Protein AF-A0A9D1NXI8-F1 (afdb_monomer)

Secondary structure (DSSP, 8-state):
--HHHHHHHTTS-HHHHHHHHTTSS---GGGHHHHHHHTTS-HHHHHHTSPPP-------HHHHHHHHHHHHHHHHHHHHHHHHHHHHHHHHHHHHHHHHHHTTSS-HHHHHHHHHHHHHHHHHHHHHHH-TT-HHHHHHHHHHHHHHHHHHHHHHHHTT--HHHHHHHHHHHHHHHHHHH--

Structure (mmCIF, N/CA/C/O backbone):
data_AF-A0A9D1NXI8-F1
#
_entry.id   AF-A0A9D1NXI8-F1
#
loop_
_atom_site.group_PDB
_atom_site.id
_atom_site.type_symbol
_atom_site.label_atom_id
_atom_site.label_alt_id
_atom_site.label_comp_id
_atom_site.label_asym_id
_atom_site.label_entity_id
_atom_site.label_seq_id
_atom_site.pdbx_PDB_ins_code
_atom_site.Cartn_x
_atom_site.Cartn_y
_atom_site.Cartn_z
_atom_site.occupancy
_atom_site.B_iso_or_equiv
_atom_site.auth_seq_id
_atom_site.auth_comp_id
_atom_site.auth_asym_id
_atom_site.auth_atom_id
_atom_site.pdbx_PDB_model_num
ATOM 1 N N . MET A 1 1 ? -40.259 -4.670 40.356 1.00 82.62 1 MET A N 1
ATOM 2 C CA . MET A 1 1 ? -41.052 -3.428 40.280 1.00 82.62 1 MET A CA 1
ATOM 3 C C . MET A 1 1 ? -42.431 -3.775 39.752 1.00 82.62 1 MET A C 1
ATOM 5 O O . MET A 1 1 ? -42.513 -4.560 38.813 1.00 82.62 1 MET A O 1
ATOM 9 N N . THR A 1 2 ? -43.490 -3.261 40.370 1.00 92.88 2 THR A N 1
ATOM 10 C CA . THR A 1 2 ? -44.877 -3.462 39.909 1.00 92.88 2 THR A CA 1
ATOM 11 C C . THR A 1 2 ? -45.297 -2.393 38.887 1.00 92.88 2 THR A C 1
ATOM 13 O O . THR A 1 2 ? -44.688 -1.326 38.816 1.00 92.88 2 THR A O 1
ATOM 16 N N . GLN A 1 3 ? -46.357 -2.644 38.102 1.00 89.88 3 GLN A N 1
ATOM 17 C CA . GLN A 1 3 ? -46.904 -1.650 37.156 1.00 89.88 3 GLN A CA 1
ATOM 18 C C . GLN A 1 3 ? -47.334 -0.353 37.861 1.00 89.88 3 GLN A C 1
ATOM 20 O O . GLN A 1 3 ? -47.148 0.734 37.317 1.00 89.88 3 GLN A O 1
ATOM 25 N N . LEU A 1 4 ? -47.879 -0.465 39.078 1.00 91.44 4 LEU A N 1
ATOM 26 C CA . LEU A 1 4 ? -48.293 0.675 39.896 1.00 91.44 4 LEU A CA 1
ATOM 27 C C . LEU A 1 4 ? -47.086 1.514 40.340 1.00 91.44 4 LEU A C 1
ATOM 29 O O . LEU A 1 4 ? -47.112 2.735 40.217 1.00 91.44 4 LEU A O 1
ATOM 33 N N . GLU A 1 5 ? -46.019 0.863 40.807 1.00 90.62 5 GLU A N 1
ATOM 34 C CA . GLU A 1 5 ? -44.773 1.533 41.208 1.00 90.62 5 GLU A CA 1
ATOM 35 C C . GLU A 1 5 ? -44.107 2.257 40.031 1.00 90.62 5 GLU A C 1
ATOM 37 O O . GLU A 1 5 ? -43.667 3.398 40.174 1.00 90.62 5 GLU A O 1
ATOM 42 N N . LEU A 1 6 ? -44.057 1.621 38.854 1.00 91.50 6 LEU A N 1
ATOM 43 C CA . LEU A 1 6 ? -43.491 2.230 37.649 1.00 91.50 6 LEU A CA 1
ATOM 44 C C . LEU A 1 6 ? -44.322 3.433 37.185 1.00 91.50 6 LEU A C 1
ATOM 46 O O . LEU A 1 6 ? -43.772 4.480 36.848 1.00 91.50 6 LEU A O 1
ATOM 50 N N . ALA A 1 7 ? -45.649 3.306 37.217 1.00 91.50 7 ALA A N 1
ATOM 51 C CA . ALA A 1 7 ? -46.566 4.382 36.871 1.00 91.50 7 ALA A CA 1
ATOM 52 C C . ALA A 1 7 ? -46.404 5.600 37.795 1.00 91.50 7 ALA A C 1
ATOM 54 O O . ALA A 1 7 ? -46.355 6.731 37.315 1.00 91.50 7 ALA A O 1
ATOM 55 N N . GLN A 1 8 ? -46.229 5.371 39.102 1.00 91.50 8 GLN A N 1
ATOM 56 C CA . GLN A 1 8 ? -45.952 6.431 40.075 1.00 91.50 8 GLN A CA 1
ATOM 57 C C . GLN A 1 8 ? -44.614 7.131 39.810 1.00 91.50 8 GLN A C 1
ATOM 59 O O . GLN A 1 8 ? -44.573 8.360 39.808 1.00 91.50 8 GLN A O 1
ATOM 64 N N . LYS A 1 9 ? -43.538 6.376 39.536 1.00 89.69 9 LYS A N 1
ATOM 65 C CA . LYS A 1 9 ? -42.217 6.949 39.210 1.00 89.69 9 LYS A CA 1
ATOM 66 C C . LYS A 1 9 ? -42.245 7.812 37.947 1.00 89.69 9 LYS A C 1
ATOM 68 O O . LYS A 1 9 ? -41.599 8.852 37.904 1.00 89.69 9 LYS A O 1
ATOM 73 N N . LEU A 1 10 ? -43.003 7.388 36.938 1.00 90.12 10 LEU A N 1
ATOM 74 C CA . LEU A 1 10 ? -43.104 8.061 35.641 1.00 90.12 10 LEU A CA 1
ATOM 75 C C . LEU A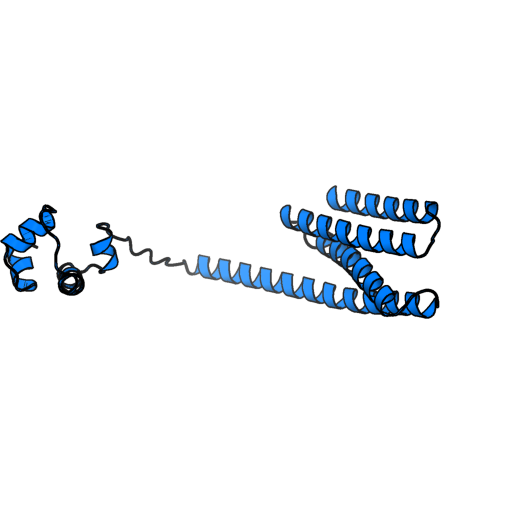 1 10 ? -44.230 9.106 35.572 1.00 90.12 10 LEU A C 1
ATOM 77 O O . LEU A 1 10 ? -44.418 9.713 34.523 1.00 90.12 10 LEU A O 1
ATOM 81 N N . GLN A 1 11 ? -44.989 9.302 36.658 1.00 91.12 11 GLN A N 1
ATOM 82 C CA . GLN A 1 11 ? -46.176 10.169 36.712 1.00 91.12 11 GLN A CA 1
ATOM 83 C C . GLN A 1 11 ? -47.209 9.869 35.607 1.00 91.12 11 GLN A C 1
ATOM 85 O O . GLN A 1 11 ? -47.849 10.766 35.058 1.00 91.12 11 GLN A O 1
ATOM 90 N N . VAL A 1 12 ? -47.399 8.587 35.291 1.00 90.94 12 VAL A N 1
ATOM 91 C CA . VAL A 1 12 ? -48.404 8.106 34.330 1.00 90.94 12 VAL A CA 1
ATOM 92 C C . VAL A 1 12 ? -49.420 7.195 35.011 1.00 90.94 12 VAL A C 1
ATOM 94 O O . VAL A 1 12 ? -49.297 6.856 36.183 1.00 90.94 12 VAL A O 1
ATOM 97 N N . THR A 1 13 ? -50.459 6.788 34.280 1.00 92.06 13 THR A N 1
ATOM 98 C CA . THR A 1 13 ? -51.425 5.808 34.797 1.00 92.06 13 THR A CA 1
ATOM 99 C C . THR A 1 13 ? -50.877 4.385 34.678 1.00 92.06 13 THR A C 1
ATOM 101 O O . THR A 1 13 ? -50.238 4.030 33.687 1.00 92.06 13 THR A O 1
ATOM 104 N N . ASP A 1 14 ? -51.194 3.535 35.650 1.00 92.12 14 ASP A N 1
ATOM 105 C CA . ASP A 1 14 ? -50.960 2.084 35.620 1.00 92.12 14 ASP A CA 1
ATOM 106 C C . ASP A 1 14 ? -51.535 1.435 34.344 1.00 92.12 14 ASP A C 1
ATOM 108 O O . ASP A 1 14 ? -50.911 0.575 33.719 1.00 92.12 14 ASP A O 1
ATOM 112 N N . LYS A 1 15 ? -52.689 1.931 33.877 1.00 90.88 15 LYS A N 1
ATOM 113 C CA . LYS A 1 15 ? -53.300 1.535 32.599 1.00 90.88 15 LYS A CA 1
ATOM 114 C C . LYS A 1 15 ? -52.426 1.861 31.385 1.00 90.88 15 LYS A C 1
ATOM 116 O O . LYS A 1 15 ? -52.455 1.095 30.421 1.00 90.88 15 LYS A O 1
ATOM 121 N N . ALA A 1 16 ? -51.679 2.969 31.396 1.00 91.06 16 ALA A N 1
ATOM 122 C CA . ALA A 1 16 ? -50.760 3.321 30.312 1.00 91.06 16 ALA A CA 1
ATOM 123 C C . ALA A 1 16 ? -49.586 2.335 30.254 1.00 91.06 16 ALA A C 1
ATOM 125 O O . ALA A 1 16 ? -49.348 1.746 29.199 1.00 91.06 16 ALA A O 1
ATOM 126 N N . VAL A 1 17 ? -48.959 2.052 31.401 1.00 90.81 17 VAL A N 1
ATOM 127 C CA . VAL A 1 17 ? -47.887 1.047 31.525 1.00 90.81 17 VAL A CA 1
ATOM 128 C C . VAL A 1 17 ? -48.375 -0.334 31.064 1.00 90.81 17 VAL A C 1
ATOM 130 O O . VAL A 1 17 ? -47.748 -0.964 30.215 1.00 90.81 17 VAL A O 1
ATOM 133 N N . SER A 1 18 ? -49.570 -0.756 31.496 1.00 93.19 18 SER A N 1
ATOM 134 C CA . SER A 1 18 ? -50.203 -2.014 31.062 1.00 93.19 18 SER A CA 1
ATOM 135 C C . SER A 1 18 ? -50.435 -2.102 29.545 1.00 93.19 18 SER A C 1
ATOM 137 O O . SER A 1 18 ? -50.479 -3.198 28.976 1.00 93.19 18 SER A O 1
ATOM 139 N N . ARG A 1 19 ? -50.649 -0.974 28.857 1.00 92.75 19 ARG A N 1
ATOM 140 C CA . ARG A 1 19 ? -50.785 -0.954 27.392 1.00 92.75 19 ARG A CA 1
ATOM 141 C C . ARG A 1 19 ? -49.436 -1.076 26.698 1.00 92.75 19 ARG A C 1
ATOM 143 O O . ARG A 1 19 ? -49.384 -1.783 25.694 1.00 92.75 19 ARG A O 1
ATOM 150 N N . TRP A 1 20 ? -48.395 -0.434 27.225 1.00 92.75 20 TRP A N 1
ATOM 151 C CA . TRP A 1 20 ? -47.034 -0.522 26.691 1.00 92.75 20 TRP A CA 1
ATOM 152 C C . TRP A 1 20 ? -46.493 -1.946 26.786 1.00 92.75 20 TRP A C 1
ATOM 154 O O . TRP A 1 20 ? -46.075 -2.505 25.779 1.00 92.75 20 TRP A O 1
ATOM 164 N N . GLU A 1 21 ? -46.624 -2.582 27.951 1.00 88.06 21 GLU A N 1
ATOM 165 C CA . GLU A 1 21 ? -46.150 -3.958 28.163 1.00 88.06 21 GLU A CA 1
ATOM 166 C C . GLU A 1 21 ? -46.856 -4.985 27.265 1.00 88.06 21 GLU A C 1
ATOM 168 O O . GLU A 1 21 ? -46.270 -5.990 26.877 1.00 88.06 21 GLU A O 1
ATOM 173 N N . ARG A 1 22 ? -48.119 -4.734 26.893 1.00 90.94 22 ARG A N 1
ATOM 174 C CA . ARG A 1 22 ? -48.892 -5.605 25.988 1.00 90.94 22 ARG A CA 1
ATOM 175 C C . ARG A 1 22 ? -48.774 -5.220 24.511 1.00 90.94 22 ARG A C 1
ATOM 177 O O . ARG A 1 22 ? -49.515 -5.769 23.698 1.00 90.94 22 ARG A O 1
ATOM 184 N N . GLY A 1 23 ? -47.942 -4.233 24.169 1.00 87.44 23 GLY A N 1
ATOM 185 C CA . GLY A 1 23 ? -47.792 -3.732 22.799 1.00 87.44 23 GLY A CA 1
ATOM 186 C C . GLY A 1 23 ? -49.056 -3.080 22.218 1.00 87.44 23 GLY A C 1
ATOM 187 O O . GLY A 1 23 ? -49.194 -2.960 21.006 1.00 87.44 23 GLY A O 1
ATOM 188 N N . LYS A 1 24 ? -50.011 -2.655 23.060 1.00 88.12 24 LYS A N 1
ATOM 189 C CA . LYS A 1 24 ? -51.285 -2.018 22.649 1.0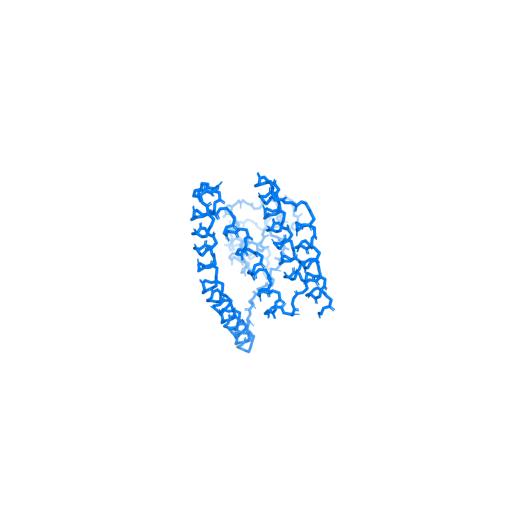0 88.12 24 LYS A CA 1
ATOM 190 C C . LYS A 1 24 ? -51.197 -0.486 22.582 1.00 88.12 24 LYS A C 1
ATOM 192 O O . LYS A 1 24 ? -52.213 0.217 22.682 1.00 88.12 24 LYS A O 1
ATOM 197 N N . GLY A 1 25 ? -49.980 0.031 22.489 1.00 86.50 25 GLY A N 1
ATOM 198 C CA . GLY A 1 25 ? -49.627 1.444 22.462 1.00 86.50 25 GLY A CA 1
ATOM 199 C C . GLY A 1 25 ? -48.145 1.613 22.776 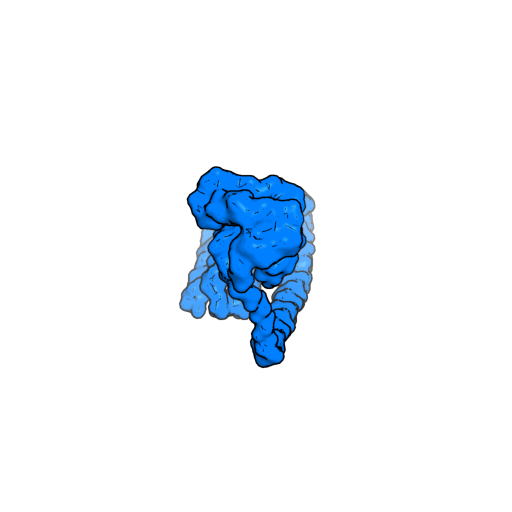1.00 86.50 25 GLY A C 1
ATOM 200 O O . GLY A 1 25 ? -47.535 0.712 23.346 1.00 86.50 25 GLY A O 1
ATOM 201 N N . PHE A 1 26 ? -47.592 2.770 22.433 1.00 86.69 26 PHE A N 1
ATOM 202 C CA . PHE A 1 26 ? -46.192 3.098 22.684 1.00 86.69 26 PHE A CA 1
ATOM 203 C C . PHE A 1 26 ? -46.093 4.282 23.652 1.00 86.69 26 PHE A C 1
ATOM 205 O O . PHE A 1 26 ? -47.006 5.117 23.678 1.00 86.69 26 PHE A O 1
ATOM 212 N N . PRO A 1 27 ? -45.044 4.340 24.485 1.00 88.94 27 PRO A N 1
ATOM 213 C CA . PRO A 1 27 ? -44.717 5.553 25.218 1.00 88.94 27 PRO A CA 1
ATOM 214 C C . PRO A 1 27 ? -44.346 6.667 24.230 1.00 88.94 27 PRO A C 1
ATOM 216 O O . PRO A 1 27 ? -43.854 6.396 23.135 1.00 88.94 27 PRO A O 1
ATOM 219 N N . ASP A 1 28 ? -44.600 7.919 24.609 1.00 89.88 28 ASP A N 1
ATOM 220 C CA . ASP A 1 28 ? -44.129 9.070 23.835 1.00 89.88 28 ASP A CA 1
ATOM 221 C C . ASP A 1 28 ? -42.587 9.102 23.810 1.00 89.88 28 ASP A C 1
ATOM 223 O O . ASP A 1 28 ? -41.932 8.583 24.716 1.00 89.88 28 ASP A O 1
ATOM 227 N N . ILE A 1 29 ? -41.988 9.727 22.794 1.00 87.12 29 ILE A N 1
ATOM 228 C CA . ILE A 1 29 ? -40.528 9.826 22.646 1.00 87.12 29 ILE A CA 1
ATOM 229 C C . ILE A 1 29 ? -39.879 10.515 23.853 1.00 87.12 29 ILE A C 1
ATOM 231 O O . ILE A 1 29 ? -38.790 10.135 24.281 1.00 87.12 29 ILE A O 1
ATOM 235 N N . SER A 1 30 ? -40.595 11.470 24.452 1.00 88.56 30 SER A N 1
ATOM 236 C CA . SER A 1 30 ? -40.212 12.163 25.684 1.00 88.56 30 SER A CA 1
ATOM 237 C C . SER A 1 30 ? -40.102 11.227 26.896 1.00 88.56 30 SER A C 1
ATOM 239 O O . SER A 1 30 ? -39.347 11.509 27.823 1.00 88.56 30 SER A O 1
ATOM 241 N N . MET A 1 31 ? -40.802 10.088 26.874 1.00 90.25 31 MET A N 1
ATOM 242 C CA . MET A 1 31 ? -40.855 9.119 27.969 1.00 90.25 31 MET A CA 1
ATOM 243 C C . MET A 1 31 ? -39.763 8.052 27.885 1.00 90.25 31 MET A C 1
ATOM 245 O O . MET A 1 31 ? -39.564 7.339 28.864 1.00 90.25 31 MET A O 1
ATOM 249 N N . LEU A 1 32 ? -39.034 7.940 26.767 1.00 89.88 32 LEU A N 1
ATOM 250 C CA . LEU A 1 32 ? -37.984 6.926 26.597 1.00 89.88 32 LEU A CA 1
ATOM 251 C C . LEU A 1 32 ? -36.828 7.104 27.588 1.00 89.88 32 LEU A C 1
ATOM 253 O O . LEU A 1 32 ? -36.352 6.117 28.146 1.00 89.88 32 LEU A O 1
ATOM 257 N N . ILE A 1 33 ? -36.406 8.350 27.834 1.00 88.56 33 ILE A N 1
ATOM 258 C CA . ILE A 1 33 ? -35.336 8.654 28.796 1.00 88.56 33 ILE A CA 1
ATOM 259 C C . ILE A 1 33 ? -35.809 8.342 30.231 1.00 88.56 33 ILE A C 1
ATOM 261 O O . ILE A 1 33 ? -35.198 7.470 30.853 1.00 88.56 33 ILE A O 1
ATOM 265 N N . PRO A 1 34 ? -36.937 8.901 30.728 1.00 89.94 34 PRO A N 1
ATOM 266 C CA . PRO A 1 34 ? -37.475 8.554 32.046 1.00 89.94 34 PRO A CA 1
ATOM 267 C C . PRO A 1 34 ? -37.722 7.053 32.257 1.00 89.94 34 PRO A C 1
ATOM 269 O O . PRO A 1 34 ? -37.462 6.532 33.339 1.00 89.94 34 PRO A O 1
ATOM 272 N N . LEU A 1 35 ? -38.213 6.335 31.237 1.00 91.31 35 LEU A N 1
ATOM 273 C CA . LEU A 1 35 ? -38.410 4.881 31.300 1.00 91.31 35 LEU A CA 1
ATOM 274 C C . LEU A 1 35 ? -37.091 4.136 31.487 1.00 91.31 35 LEU A C 1
ATOM 276 O O . LEU A 1 35 ? -37.028 3.226 32.310 1.00 91.31 35 LEU A O 1
ATOM 280 N N . SER A 1 36 ? -36.058 4.516 30.732 1.00 89.56 36 SER A N 1
ATOM 281 C CA . SER A 1 36 ? -34.741 3.885 30.825 1.00 89.56 36 SER A CA 1
ATOM 282 C C . SER A 1 36 ? -34.109 4.093 32.206 1.00 89.56 36 SER A C 1
ATOM 284 O O . SER A 1 36 ? -33.637 3.135 32.814 1.00 89.56 36 SER A O 1
ATOM 286 N N . GLU A 1 37 ? -34.230 5.300 32.768 1.00 88.50 37 GLU A N 1
ATOM 287 C CA . GLU A 1 37 ? -33.761 5.628 34.117 1.00 88.50 37 GLU A CA 1
ATOM 288 C C . GLU A 1 37 ? -34.540 4.870 35.200 1.00 88.50 37 GLU A C 1
ATOM 290 O O . GLU A 1 37 ? -33.942 4.300 36.111 1.00 88.50 37 GLU A O 1
ATOM 295 N N . ALA A 1 38 ? -35.872 4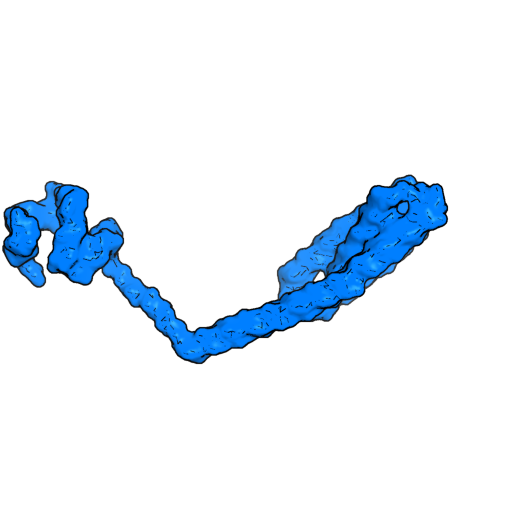.804 35.095 1.00 89.56 38 ALA A N 1
ATOM 296 C CA . ALA A 1 38 ? -36.712 4.108 36.072 1.00 89.56 38 ALA A CA 1
ATOM 297 C C . ALA A 1 38 ? -36.484 2.585 36.100 1.00 89.56 38 ALA A C 1
ATOM 299 O O . ALA A 1 38 ? -36.743 1.951 37.128 1.00 89.56 38 ALA A O 1
ATOM 300 N N . LEU A 1 39 ? -36.037 2.016 34.976 1.00 87.88 39 LEU A N 1
ATOM 301 C CA . LEU A 1 39 ? -35.738 0.595 34.785 1.00 87.88 39 LEU A CA 1
ATOM 302 C C . LEU A 1 39 ? -34.245 0.258 34.943 1.00 87.88 39 LEU A C 1
ATOM 304 O O . LEU A 1 39 ? -33.902 -0.919 34.850 1.00 87.88 39 LEU A O 1
ATOM 308 N N . GLU A 1 40 ? -33.388 1.255 35.191 1.00 87.31 40 GLU A N 1
ATOM 309 C CA . GLU A 1 40 ? -31.927 1.114 35.316 1.00 87.31 40 GLU A CA 1
ATOM 310 C C . GLU A 1 40 ? -31.266 0.445 34.093 1.00 87.31 40 GLU A C 1
ATOM 312 O O . GLU A 1 40 ? -30.327 -0.342 34.216 1.00 87.31 40 GLU A O 1
ATOM 317 N N . ILE A 1 41 ? -31.756 0.766 32.894 1.00 87.31 41 ILE A N 1
ATOM 318 C CA . ILE A 1 41 ? -31.212 0.295 31.613 1.00 87.31 41 ILE A CA 1
ATOM 319 C C . ILE A 1 41 ? -30.876 1.478 30.709 1.00 87.31 41 ILE A C 1
ATOM 321 O O . ILE A 1 41 ? -31.321 2.604 30.920 1.00 87.31 41 ILE A O 1
ATOM 325 N N . THR A 1 42 ? -30.113 1.234 29.653 1.00 86.62 42 THR A N 1
ATOM 326 C CA . THR A 1 42 ? -29.862 2.244 28.622 1.00 86.62 42 THR A CA 1
ATOM 327 C C . THR A 1 42 ? -31.071 2.404 27.694 1.00 86.62 42 THR A C 1
ATOM 329 O O . THR A 1 42 ? -31.804 1.452 27.416 1.00 86.62 42 THR A O 1
ATOM 332 N N . VAL A 1 43 ? -31.263 3.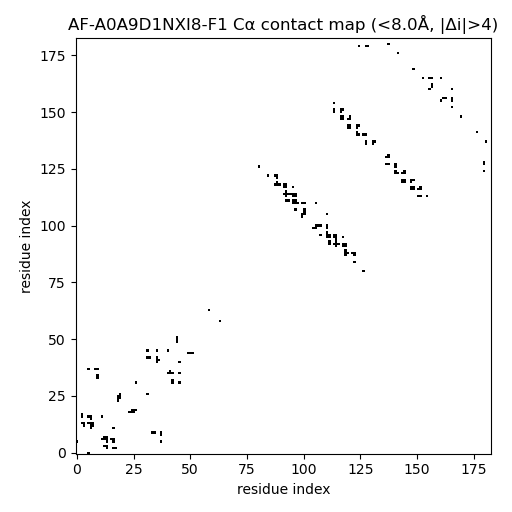603 27.130 1.00 86.44 43 VAL A N 1
ATOM 333 C CA . VAL A 1 43 ? -32.293 3.848 26.094 1.00 86.44 43 VAL A CA 1
ATOM 334 C C . VAL A 1 43 ? -32.128 2.881 24.911 1.00 86.44 43 VAL A C 1
ATOM 336 O O . VAL A 1 43 ? -33.109 2.425 24.328 1.00 86.44 43 VAL A O 1
ATOM 339 N N . THR A 1 44 ? -30.887 2.519 24.577 1.00 85.25 44 THR A N 1
ATOM 340 C CA . THR A 1 44 ? -30.569 1.544 23.528 1.00 85.25 44 THR A CA 1
ATOM 341 C C . THR A 1 44 ? -31.061 0.132 23.838 1.00 85.25 44 THR A C 1
ATOM 343 O O . THR A 1 44 ? -31.581 -0.525 22.937 1.00 85.25 44 THR A O 1
ATOM 346 N N . GLU A 1 45 ? -30.951 -0.325 25.087 1.00 86.31 45 GLU A N 1
ATOM 347 C CA . GLU A 1 45 ? -31.514 -1.610 25.532 1.00 86.31 45 GLU A CA 1
ATOM 348 C C . GLU A 1 45 ? -33.042 -1.583 25.510 1.00 86.31 45 GLU A C 1
ATOM 350 O O . GLU A 1 45 ? -33.670 -2.517 25.011 1.00 86.31 45 GLU A O 1
ATOM 355 N N . LEU A 1 46 ? -33.642 -0.475 25.963 1.00 88.25 46 LEU A N 1
ATOM 356 C CA . LEU A 1 46 ? -35.091 -0.279 25.927 1.00 88.25 46 LEU A CA 1
ATOM 357 C C . LEU A 1 46 ? -35.641 -0.366 24.493 1.00 88.25 46 LEU A C 1
ATOM 359 O O . LEU A 1 46 ? -36.641 -1.042 24.263 1.00 88.25 46 LEU A O 1
ATOM 363 N N . MET A 1 47 ? -34.982 0.273 23.518 1.00 84.75 47 MET A N 1
ATOM 364 C CA . MET A 1 47 ? -35.418 0.240 22.114 1.00 84.75 47 MET A CA 1
ATOM 365 C C . MET A 1 47 ? -35.211 -1.116 21.434 1.00 84.75 47 MET A C 1
ATOM 367 O O . MET A 1 47 ? -35.983 -1.475 20.547 1.00 84.75 47 MET A O 1
ATOM 371 N N . ARG A 1 48 ? -34.161 -1.858 21.808 1.00 82.75 48 ARG A N 1
ATOM 372 C CA . ARG A 1 48 ? -33.876 -3.188 21.246 1.00 82.75 48 ARG A CA 1
ATOM 373 C C . ARG A 1 48 ? -34.682 -4.301 21.908 1.00 82.75 48 ARG A C 1
ATOM 375 O O . ARG A 1 48 ? -34.746 -5.390 21.355 1.00 82.75 48 ARG A O 1
ATOM 382 N N . SER A 1 49 ? -35.314 -4.026 23.052 1.00 80.50 49 SER A N 1
ATOM 383 C CA . SER A 1 49 ? -36.030 -5.021 23.862 1.00 80.50 49 SER A CA 1
ATOM 384 C C . SER A 1 49 ? -35.146 -6.198 24.305 1.00 80.50 49 SER A C 1
ATOM 386 O O . SER A 1 49 ? -35.633 -7.270 24.652 1.00 80.50 49 SER A O 1
ATOM 388 N N . GLU A 1 50 ? -33.831 -5.989 24.332 1.00 79.88 50 GLU A N 1
ATOM 389 C CA . GLU A 1 50 ? -32.833 -6.987 24.700 1.00 79.88 50 GLU A CA 1
ATOM 390 C C . GLU A 1 50 ? -31.876 -6.370 25.715 1.00 79.88 50 GLU A C 1
ATOM 392 O O . GLU A 1 50 ? -31.430 -5.230 25.550 1.00 79.88 50 GLU A O 1
ATOM 397 N N . LYS A 1 51 ? -31.545 -7.134 26.762 1.00 74.69 51 LYS A N 1
ATOM 398 C CA . LYS A 1 51 ? -30.431 -6.778 27.641 1.00 74.69 51 LYS A CA 1
ATOM 399 C C . LYS A 1 51 ? -29.163 -6.863 26.810 1.00 74.69 51 LYS A C 1
ATOM 401 O O . LYS A 1 51 ? -28.829 -7.935 26.307 1.00 74.69 51 LYS A O 1
ATOM 406 N N . MET A 1 52 ? -28.470 -5.745 26.664 1.00 67.62 52 MET A N 1
ATOM 407 C CA . MET A 1 52 ? -27.134 -5.781 26.109 1.00 67.62 52 MET A CA 1
ATOM 408 C C . MET A 1 52 ? -26.264 -6.294 27.249 1.00 67.62 52 MET A C 1
ATOM 410 O O . MET A 1 52 ? -26.172 -5.665 28.302 1.00 67.62 52 MET A O 1
ATOM 414 N N . GLU A 1 53 ? -25.631 -7.455 27.083 1.00 64.75 53 GLU A N 1
ATOM 415 C CA . GLU A 1 53 ? -24.481 -7.738 27.931 1.00 64.75 53 GLU A CA 1
ATOM 416 C C . GLU A 1 53 ? -23.533 -6.559 27.748 1.00 64.75 53 GLU A C 1
ATOM 418 O O . GLU A 1 53 ? -23.115 -6.255 26.625 1.00 64.75 53 GLU A O 1
ATOM 423 N N . LYS A 1 54 ? -23.238 -5.856 28.846 1.00 56.84 54 LYS A N 1
ATOM 424 C CA . LYS A 1 54 ? -22.074 -4.987 28.921 1.00 56.84 54 LYS A CA 1
ATOM 425 C C . LYS A 1 54 ? -20.889 -5.875 28.575 1.00 56.84 54 LYS A C 1
ATOM 427 O O . LYS A 1 54 ? -20.312 -6.535 29.433 1.00 56.84 54 LYS A O 1
ATOM 432 N N . ARG A 1 55 ? -20.544 -5.922 27.295 1.00 53.75 55 ARG A N 1
ATOM 433 C CA . ARG A 1 55 ? -19.268 -6.425 26.838 1.00 53.75 55 ARG A CA 1
ATOM 434 C C . ARG A 1 55 ? -18.266 -5.344 27.212 1.00 53.75 55 ARG A C 1
ATOM 436 O O . ARG A 1 55 ? -17.828 -4.553 26.387 1.00 53.75 55 ARG A O 1
ATOM 443 N N . GLU A 1 56 ? -17.984 -5.255 28.506 1.00 52.84 56 GLU A N 1
ATOM 444 C CA . GLU A 1 56 ? -16.706 -4.747 28.955 1.00 52.84 56 GLU A CA 1
ATOM 445 C C . GLU A 1 56 ? -15.715 -5.774 28.409 1.00 52.84 56 GLU A C 1
ATOM 447 O O . GLU A 1 56 ? -15.543 -6.851 28.975 1.00 52.84 56 GLU A O 1
ATOM 452 N N . GLU A 1 57 ? -15.158 -5.504 27.223 1.00 52.47 57 GLU A N 1
ATOM 453 C CA . GLU A 1 57 ? -13.954 -6.185 26.754 1.00 52.47 57 GLU A CA 1
ATOM 454 C C . GLU A 1 57 ? -12.848 -5.796 27.734 1.00 52.47 57 GLU A C 1
ATOM 456 O O . GLU A 1 57 ? -12.065 -4.872 27.522 1.00 52.47 57 GLU A O 1
ATOM 461 N N . HIS A 1 58 ? -12.860 -6.444 28.894 1.00 51.75 58 HIS A N 1
ATOM 462 C CA . HIS A 1 58 ? -11.797 -6.375 29.864 1.00 51.75 58 HIS A CA 1
ATOM 463 C C . HIS A 1 58 ? -10.682 -7.239 29.292 1.00 51.75 58 HIS A C 1
ATOM 465 O O . HIS A 1 58 ? -10.548 -8.412 29.632 1.00 51.75 58 HIS A O 1
ATOM 471 N N . PHE A 1 59 ? -9.918 -6.661 28.365 1.00 58.00 59 PHE A N 1
ATOM 472 C CA . PHE A 1 59 ? -8.669 -7.259 27.925 1.00 58.00 59 PHE A CA 1
ATOM 473 C C . PHE A 1 59 ? -7.853 -7.577 29.181 1.00 58.00 59 PHE A C 1
ATOM 475 O O . PHE A 1 59 ? -7.609 -6.691 30.014 1.00 58.00 59 PHE A O 1
ATOM 482 N N . SER A 1 60 ? -7.478 -8.847 29.356 1.00 78.06 60 SER A N 1
ATOM 483 C CA . SER A 1 60 ? -6.544 -9.223 30.422 1.00 78.06 60 SER A CA 1
ATOM 484 C C . SER A 1 60 ? -5.267 -8.397 30.252 1.00 78.06 60 SER A C 1
ATOM 486 O O . SER A 1 60 ? -4.891 -8.074 29.124 1.00 78.06 60 SER A O 1
ATOM 488 N N . ARG A 1 61 ? -4.557 -8.074 31.342 1.00 76.69 61 ARG A N 1
ATOM 489 C CA . ARG A 1 61 ? -3.226 -7.445 31.232 1.00 76.69 61 ARG A CA 1
ATOM 490 C C . ARG A 1 61 ? -2.318 -8.224 30.280 1.00 76.69 61 ARG A C 1
ATOM 492 O O . ARG A 1 61 ? -1.627 -7.609 29.484 1.00 76.69 61 ARG A O 1
ATOM 499 N N . GLU A 1 62 ? -2.396 -9.550 30.316 1.00 82.12 62 GLU A N 1
ATOM 500 C CA . GLU A 1 62 ? -1.639 -10.448 29.438 1.00 82.12 62 GLU A CA 1
ATOM 501 C C . GLU A 1 62 ? -2.061 -10.308 27.966 1.00 82.12 62 GLU A C 1
ATOM 503 O O . GLU A 1 62 ? -1.222 -10.351 27.070 1.00 82.12 62 GLU A O 1
ATOM 508 N N . GLU A 1 63 ? -3.350 -10.081 27.704 1.00 81.62 63 GLU A N 1
ATOM 509 C CA . GLU A 1 63 ? -3.888 -9.883 26.356 1.00 81.62 63 GLU A CA 1
ATOM 510 C C . GLU A 1 63 ? -3.467 -8.517 25.799 1.00 81.62 63 GLU A C 1
ATOM 512 O O . GLU A 1 63 ? -2.955 -8.446 24.684 1.00 81.62 63 GLU A O 1
ATOM 517 N N . VAL A 1 64 ? -3.545 -7.456 26.613 1.00 83.31 64 VAL A N 1
ATOM 518 C CA . VAL A 1 64 ? -3.019 -6.123 26.270 1.00 83.31 64 VAL A CA 1
ATOM 519 C C . VAL A 1 64 ? -1.509 -6.169 26.020 1.00 83.31 64 VAL A C 1
ATOM 521 O O . VAL A 1 64 ? -1.038 -5.595 25.041 1.00 83.31 64 VAL A O 1
ATOM 524 N N . GLU A 1 65 ? -0.744 -6.863 26.867 1.00 86.50 65 GLU A N 1
ATOM 525 C CA . GLU A 1 65 ? 0.707 -7.020 26.714 1.00 86.50 65 GLU A CA 1
ATOM 526 C C . GLU A 1 65 ? 1.064 -7.785 25.434 1.00 86.50 65 GLU A C 1
ATOM 528 O O . GLU A 1 65 ? 1.951 -7.353 24.698 1.00 86.50 65 GLU A O 1
ATOM 533 N N . SER A 1 66 ? 0.342 -8.867 25.122 1.00 85.25 66 SER A N 1
ATOM 534 C CA . SER A 1 66 ? 0.532 -9.625 23.877 1.00 85.25 66 SER A CA 1
ATOM 535 C C . SER A 1 66 ? 0.202 -8.791 22.638 1.00 85.25 66 SER A C 1
ATOM 537 O O . SER A 1 66 ? 0.967 -8.776 21.678 1.00 85.25 66 SER A O 1
ATOM 539 N N . MET A 1 67 ? -0.871 -7.999 22.693 1.00 81.38 67 MET A N 1
ATOM 540 C CA . MET A 1 67 ? -1.296 -7.139 21.594 1.00 81.38 67 MET A CA 1
ATOM 541 C C . MET A 1 67 ? -0.318 -5.976 21.384 1.00 81.38 67 MET A C 1
ATOM 543 O O . MET A 1 67 ? -0.010 -5.619 20.249 1.00 81.38 67 MET A O 1
ATOM 547 N N . MET A 1 68 ? 0.226 -5.411 22.467 1.00 87.06 68 MET A N 1
ATOM 548 C CA . MET A 1 68 ? 1.296 -4.411 22.407 1.00 87.06 68 MET A CA 1
ATOM 549 C C . MET A 1 68 ? 2.604 -4.998 21.869 1.00 87.06 68 MET A C 1
ATOM 551 O O . MET A 1 68 ? 3.286 -4.329 21.093 1.00 87.06 68 MET A O 1
ATOM 555 N N . ALA A 1 69 ? 2.955 -6.230 22.247 1.00 85.88 69 ALA A N 1
ATOM 556 C CA . ALA A 1 69 ? 4.130 -6.922 21.724 1.00 85.88 69 ALA A CA 1
ATOM 557 C C . ALA A 1 69 ? 3.995 -7.199 20.217 1.00 85.88 69 ALA A C 1
ATOM 559 O O . ALA A 1 69 ? 4.914 -6.875 19.464 1.00 85.88 69 ALA A O 1
ATOM 560 N N . ASP A 1 70 ? 2.835 -7.686 19.769 1.00 85.19 70 ASP A N 1
ATOM 561 C CA . ASP A 1 70 ? 2.531 -7.902 18.351 1.00 85.19 70 ASP A CA 1
ATOM 562 C C . ASP A 1 70 ? 2.549 -6.584 17.561 1.00 85.19 70 ASP A C 1
ATOM 564 O O . ASP A 1 70 ? 3.128 -6.515 16.473 1.00 85.19 70 ASP A O 1
ATOM 568 N N . MET A 1 71 ? 1.975 -5.506 18.113 1.00 82.19 71 MET A N 1
ATOM 569 C CA . MET A 1 71 ? 2.041 -4.173 17.501 1.00 82.19 71 MET A CA 1
ATOM 570 C C . MET A 1 71 ? 3.483 -3.665 17.391 1.00 82.19 71 MET A C 1
ATOM 572 O O . MET A 1 71 ? 3.873 -3.169 16.333 1.00 82.19 71 MET A O 1
ATOM 576 N N . ALA A 1 72 ? 4.294 -3.813 18.443 1.00 84.56 72 ALA A N 1
ATOM 577 C CA . ALA A 1 72 ? 5.693 -3.392 18.442 1.00 84.56 72 ALA A CA 1
ATOM 578 C C . ALA A 1 72 ? 6.552 -4.223 17.470 1.00 84.56 72 ALA A C 1
ATOM 580 O O . ALA A 1 72 ? 7.414 -3.670 16.778 1.00 84.56 72 ALA A O 1
ATOM 581 N N . GLU A 1 73 ? 6.310 -5.534 17.368 1.00 83.38 73 GLU A N 1
ATOM 582 C CA . GLU A 1 73 ? 6.969 -6.407 16.391 1.00 83.38 73 GLU A CA 1
ATOM 583 C C . GLU A 1 73 ? 6.576 -6.021 14.957 1.00 83.38 73 GLU A C 1
ATOM 585 O O . GLU A 1 73 ? 7.444 -5.887 14.087 1.00 83.38 73 GLU A O 1
ATOM 590 N N . MET A 1 74 ? 5.286 -5.765 14.715 1.00 75.00 74 MET A N 1
ATOM 591 C CA . MET A 1 74 ? 4.777 -5.337 13.412 1.00 75.00 74 MET A CA 1
ATOM 592 C C . MET A 1 74 ? 5.347 -3.974 13.000 1.00 75.00 74 MET A C 1
ATOM 594 O O . MET A 1 74 ? 5.775 -3.804 11.854 1.00 75.00 74 MET A O 1
ATOM 598 N N . GLU A 1 75 ? 5.423 -3.016 13.925 1.00 77.06 75 GLU A N 1
ATOM 599 C CA . GLU A 1 75 ? 6.017 -1.701 13.681 1.00 77.06 75 GLU A CA 1
ATOM 600 C C . GLU A 1 75 ? 7.526 -1.813 13.409 1.00 77.06 75 GLU A C 1
ATOM 602 O O . GLU A 1 75 ? 8.041 -1.208 12.463 1.00 77.06 75 GLU A O 1
ATOM 607 N N . GLY A 1 76 ? 8.239 -2.650 14.170 1.00 79.38 76 GLY A N 1
ATOM 608 C CA . GLY A 1 76 ? 9.658 -2.937 13.961 1.00 79.38 76 GLY A CA 1
ATOM 609 C C . GLY A 1 76 ? 9.944 -3.568 12.594 1.00 79.38 76 GLY A C 1
ATOM 610 O O . GLY A 1 76 ? 10.860 -3.128 11.885 1.00 79.38 76 GLY A O 1
ATOM 611 N N . LYS A 1 77 ? 9.132 -4.552 12.189 1.00 77.75 77 LYS A N 1
ATOM 612 C CA . LYS A 1 77 ? 9.200 -5.194 10.868 1.00 77.75 77 LYS A CA 1
ATOM 613 C C . LYS A 1 77 ? 8.961 -4.178 9.749 1.00 77.75 77 LYS A C 1
ATOM 615 O O . LYS A 1 77 ? 9.813 -4.043 8.869 1.00 77.75 77 LYS A O 1
ATOM 620 N N . ASN A 1 78 ? 7.883 -3.398 9.831 1.00 76.62 78 ASN A N 1
ATOM 621 C CA . ASN A 1 78 ? 7.532 -2.404 8.815 1.00 76.62 78 ASN A CA 1
ATOM 622 C C . ASN A 1 78 ? 8.610 -1.309 8.689 1.00 76.62 78 ASN A C 1
ATOM 624 O O . ASN A 1 78 ? 8.983 -0.884 7.596 1.00 76.62 78 ASN A O 1
ATOM 628 N N . ARG A 1 79 ? 9.208 -0.889 9.812 1.00 81.75 79 ARG A N 1
ATOM 629 C CA . ARG A 1 79 ? 10.301 0.096 9.827 1.00 81.75 79 ARG A CA 1
ATOM 630 C C . ARG A 1 79 ? 11.580 -0.430 9.175 1.00 81.75 79 ARG A C 1
ATOM 632 O O . ARG A 1 79 ? 12.301 0.342 8.537 1.00 81.75 79 ARG A O 1
ATOM 639 N N . ARG A 1 80 ? 11.881 -1.722 9.336 1.00 78.00 80 ARG A N 1
ATOM 640 C CA . ARG A 1 80 ? 13.019 -2.379 8.675 1.00 78.00 80 ARG A CA 1
ATOM 641 C C . ARG A 1 80 ? 12.782 -2.521 7.175 1.00 78.00 80 ARG A C 1
ATOM 643 O O . ARG A 1 80 ? 13.675 -2.176 6.405 1.00 78.00 80 ARG A O 1
ATOM 650 N N . GLU A 1 81 ? 11.598 -2.975 6.776 1.00 79.81 81 GLU A N 1
ATOM 651 C CA . GLU A 1 81 ? 11.195 -3.086 5.369 1.00 79.81 81 GLU A CA 1
ATOM 652 C C . GLU A 1 81 ? 11.274 -1.727 4.674 1.00 79.81 81 GLU A C 1
ATOM 654 O O . GLU A 1 81 ? 11.989 -1.583 3.684 1.00 79.81 81 GLU A O 1
ATOM 659 N N . ASN A 1 82 ? 10.672 -0.689 5.259 1.00 79.06 82 ASN A N 1
ATOM 660 C CA . ASN A 1 82 ? 10.670 0.645 4.666 1.00 79.06 82 ASN A CA 1
ATOM 661 C C . ASN A 1 82 ? 12.087 1.239 4.544 1.00 79.06 82 ASN A C 1
ATOM 663 O O . ASN A 1 82 ? 12.399 1.922 3.571 1.00 79.06 82 ASN A O 1
ATOM 667 N N . ARG A 1 83 ? 12.989 0.937 5.490 1.00 81.50 83 ARG A N 1
ATOM 668 C CA . ARG A 1 83 ? 14.398 1.359 5.409 1.00 81.50 83 ARG A CA 1
ATOM 669 C C . ARG A 1 83 ? 15.140 0.678 4.257 1.00 81.50 83 ARG A C 1
ATOM 671 O O . ARG A 1 83 ? 15.933 1.331 3.586 1.00 81.50 83 ARG A O 1
ATOM 678 N N . ILE A 1 84 ? 14.896 -0.612 4.032 1.00 80.75 84 ILE A N 1
ATOM 679 C CA . ILE A 1 84 ? 15.514 -1.370 2.935 1.00 80.75 84 ILE A CA 1
ATOM 680 C C . ILE A 1 84 ? 14.956 -0.897 1.588 1.00 80.75 84 ILE A C 1
ATOM 682 O O . ILE A 1 84 ? 15.732 -0.626 0.673 1.00 80.75 84 ILE A O 1
ATOM 686 N N . ILE A 1 85 ? 13.636 -0.704 1.490 1.00 82.19 85 ILE A N 1
ATOM 687 C CA . ILE A 1 85 ? 12.980 -0.157 0.296 1.00 82.19 85 ILE A CA 1
ATOM 688 C C . ILE A 1 85 ? 13.544 1.227 -0.029 1.00 82.19 85 ILE A C 1
ATOM 690 O O . ILE A 1 85 ? 14.032 1.436 -1.136 1.00 82.19 85 ILE A O 1
ATOM 694 N N . ALA A 1 86 ? 13.544 2.158 0.928 1.00 81.69 86 ALA A N 1
ATOM 695 C CA . ALA A 1 86 ? 14.049 3.511 0.707 1.00 81.69 86 ALA A CA 1
ATOM 696 C C . ALA A 1 86 ? 15.549 3.528 0.362 1.00 81.69 86 ALA A C 1
ATOM 698 O O . ALA A 1 86 ? 15.978 4.316 -0.482 1.00 81.69 86 ALA A O 1
ATOM 699 N N . GLY A 1 87 ? 16.337 2.636 0.974 1.00 84.44 87 GLY A N 1
ATOM 700 C CA . GLY A 1 87 ? 17.773 2.512 0.725 1.00 84.44 87 GLY A CA 1
ATOM 701 C C . GLY A 1 87 ? 18.129 1.974 -0.663 1.00 84.44 87 GLY A C 1
ATOM 702 O O . GLY A 1 87 ? 19.175 2.340 -1.188 1.00 84.44 87 GLY A O 1
ATOM 703 N N . ILE A 1 88 ? 17.279 1.138 -1.270 1.00 85.38 88 ILE A N 1
ATOM 704 C CA . ILE A 1 88 ? 17.551 0.498 -2.571 1.00 85.38 88 ILE A CA 1
ATOM 705 C C . ILE A 1 88 ? 16.802 1.188 -3.717 1.00 85.38 88 ILE A C 1
ATOM 707 O O . ILE A 1 88 ? 17.367 1.398 -4.787 1.00 85.38 88 ILE A O 1
ATOM 711 N N . ALA A 1 89 ? 15.541 1.567 -3.516 1.00 85.69 89 ALA A N 1
ATOM 712 C CA . ALA A 1 89 ? 14.684 2.070 -4.587 1.00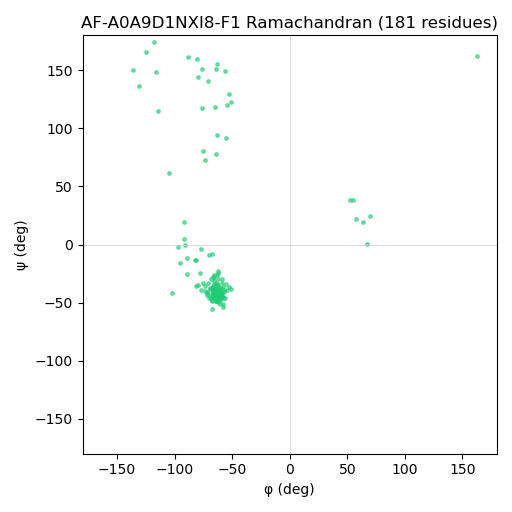 85.69 89 ALA A CA 1
ATOM 713 C C . ALA A 1 89 ? 15.208 3.383 -5.180 1.00 85.69 89 ALA A C 1
ATOM 715 O O . ALA A 1 89 ? 15.342 3.513 -6.394 1.00 85.69 89 ALA A O 1
ATOM 716 N N . ASN A 1 90 ? 15.554 4.342 -4.321 1.00 86.94 90 ASN A N 1
ATOM 717 C CA . ASN A 1 90 ? 15.983 5.666 -4.754 1.00 86.94 90 ASN A CA 1
ATOM 718 C C . ASN A 1 90 ? 17.283 5.642 -5.590 1.00 86.94 90 ASN A C 1
ATOM 720 O O . ASN A 1 90 ? 17.286 6.206 -6.687 1.00 86.94 90 ASN A O 1
ATOM 724 N N . PRO A 1 91 ? 18.372 4.961 -5.166 1.00 90.88 91 PRO A N 1
ATOM 725 C CA . PRO A 1 91 ? 19.575 4.879 -5.992 1.00 90.88 91 PRO A CA 1
ATOM 726 C C . PRO A 1 91 ? 19.349 4.102 -7.293 1.00 90.88 91 PRO A C 1
ATOM 728 O O . PRO A 1 91 ? 19.921 4.480 -8.312 1.00 90.88 91 PRO A O 1
ATOM 731 N N . VAL A 1 92 ? 18.494 3.071 -7.301 1.00 89.12 92 VAL A N 1
ATOM 732 C CA . VAL A 1 92 ? 18.154 2.328 -8.527 1.00 89.12 92 VAL A CA 1
ATOM 733 C C . VAL A 1 92 ? 17.470 3.233 -9.547 1.00 89.12 92 VAL A C 1
ATOM 735 O O . VAL A 1 92 ? 17.894 3.267 -10.702 1.00 89.12 92 VAL A O 1
ATOM 738 N N . VAL A 1 93 ? 16.447 3.992 -9.138 1.00 89.56 93 VAL A N 1
ATOM 739 C CA . VAL A 1 93 ? 15.729 4.898 -10.048 1.00 89.56 93 VAL A CA 1
ATOM 740 C C . VAL A 1 93 ? 16.690 5.929 -10.633 1.00 89.56 93 VAL A C 1
ATOM 742 O O . VAL A 1 93 ? 16.700 6.131 -11.847 1.00 89.56 93 VAL A O 1
ATOM 745 N N . ILE A 1 94 ? 17.532 6.541 -9.795 1.00 90.50 94 ILE A N 1
ATOM 746 C CA . ILE A 1 94 ? 18.505 7.553 -10.227 1.00 90.50 94 ILE A CA 1
ATOM 747 C C . ILE A 1 94 ? 19.514 6.952 -11.212 1.00 90.50 94 ILE A C 1
ATOM 749 O O . ILE A 1 94 ? 19.735 7.525 -12.277 1.00 90.50 94 ILE A O 1
ATOM 753 N N . LEU A 1 95 ? 20.089 5.790 -10.894 1.00 90.62 95 LEU A N 1
ATOM 754 C CA . LEU A 1 95 ? 21.096 5.127 -11.724 1.00 90.62 95 LEU A CA 1
ATOM 755 C C . LEU A 1 95 ? 20.535 4.732 -13.097 1.00 90.62 95 LEU A C 1
ATOM 757 O O . LEU A 1 95 ? 21.150 5.026 -14.121 1.00 90.62 95 LEU A O 1
ATOM 761 N N . VAL A 1 96 ? 19.355 4.106 -13.127 1.00 86.69 96 VAL A N 1
ATOM 762 C CA . VAL A 1 96 ? 18.706 3.666 -14.372 1.00 86.69 96 VAL A CA 1
ATOM 763 C C . VAL A 1 96 ? 18.282 4.863 -15.221 1.00 86.69 96 VAL A C 1
ATOM 765 O O . VAL A 1 96 ? 18.525 4.874 -16.428 1.00 86.69 96 VAL A O 1
ATOM 768 N N . THR A 1 97 ? 17.710 5.897 -14.599 1.00 86.88 97 THR A N 1
ATOM 769 C CA . THR A 1 97 ? 17.300 7.121 -15.305 1.00 86.88 97 THR A CA 1
ATOM 770 C C . THR A 1 97 ? 18.511 7.837 -15.900 1.00 86.88 97 THR A C 1
ATOM 772 O O . THR A 1 97 ? 18.486 8.221 -17.068 1.00 86.88 97 THR A O 1
ATOM 775 N N . LEU A 1 98 ? 19.595 7.977 -15.130 1.00 88.56 98 LEU A N 1
ATOM 776 C CA . LEU A 1 98 ? 20.825 8.618 -15.588 1.00 88.56 98 LEU A CA 1
ATOM 777 C C . LEU A 1 98 ? 21.459 7.841 -16.746 1.00 88.56 98 LEU A C 1
ATOM 779 O O . LEU A 1 98 ? 21.794 8.440 -17.763 1.00 88.56 98 LEU A O 1
ATOM 783 N N . ALA A 1 99 ? 21.566 6.514 -16.639 1.00 85.12 99 ALA A N 1
ATOM 784 C CA . ALA A 1 99 ? 22.094 5.674 -17.713 1.00 85.12 99 ALA A CA 1
ATOM 785 C C . ALA A 1 99 ? 21.252 5.773 -19.000 1.00 85.12 99 ALA A C 1
ATOM 787 O O . ALA A 1 99 ? 21.802 5.870 -20.101 1.00 85.12 99 ALA A O 1
ATOM 788 N N . ALA A 1 100 ? 19.922 5.803 -18.874 1.00 83.31 100 ALA A N 1
ATOM 789 C CA . ALA A 1 100 ? 19.009 5.923 -20.009 1.00 83.31 100 ALA A CA 1
ATOM 790 C C . ALA A 1 100 ? 19.131 7.282 -20.721 1.00 83.31 100 ALA A C 1
ATOM 792 O O . ALA A 1 100 ? 19.159 7.333 -21.955 1.00 83.31 100 ALA A O 1
ATOM 793 N N . VAL A 1 101 ? 19.260 8.374 -19.960 1.00 83.88 101 VAL A N 1
ATOM 794 C CA . VAL A 1 101 ? 19.422 9.732 -20.507 1.00 83.88 101 VAL A CA 1
ATOM 795 C C . VAL A 1 101 ? 20.814 9.920 -21.118 1.00 83.88 101 VAL A C 1
ATOM 797 O O . VAL A 1 101 ? 20.926 10.449 -22.223 1.00 83.88 101 VAL A O 1
ATOM 800 N N . LEU A 1 102 ? 21.874 9.425 -20.465 1.00 85.25 102 LEU A N 1
ATOM 801 C CA . LEU A 1 102 ? 23.249 9.475 -20.989 1.00 85.25 102 LEU A CA 1
ATOM 802 C C . LEU A 1 102 ? 23.421 8.681 -22.288 1.00 85.25 102 LEU A C 1
ATOM 804 O O . LEU A 1 102 ? 24.267 9.019 -23.109 1.00 85.25 102 LEU A O 1
ATOM 808 N N . SER A 1 103 ? 22.591 7.660 -22.507 1.00 81.44 103 SER A N 1
ATOM 809 C CA . SER A 1 103 ? 22.589 6.892 -23.755 1.00 81.44 103 SER A CA 1
ATOM 810 C C . SER A 1 103 ? 22.109 7.706 -24.968 1.00 81.44 103 SER A C 1
ATOM 812 O O . SER A 1 103 ? 22.150 7.197 -26.086 1.00 81.44 103 SER A O 1
ATOM 814 N N . GLY A 1 104 ? 21.600 8.933 -24.777 1.00 78.94 104 GLY A N 1
ATOM 815 C CA . GLY A 1 104 ? 21.172 9.848 -25.847 1.00 78.94 104 GLY A CA 1
ATOM 816 C C . GLY A 1 104 ? 19.942 9.390 -26.642 1.00 78.94 104 GLY A C 1
ATOM 817 O O . GLY A 1 104 ? 19.502 10.077 -27.557 1.00 78.94 104 GLY A O 1
ATOM 818 N N . ARG A 1 105 ? 19.381 8.226 -26.298 1.00 70.19 105 ARG A N 1
ATOM 819 C CA . ARG A 1 105 ? 18.281 7.560 -27.011 1.00 70.19 105 ARG A CA 1
ATOM 820 C C . ARG A 1 105 ? 16.901 7.854 -26.431 1.00 70.19 105 ARG A C 1
ATOM 822 O O . ARG A 1 105 ? 15.903 7.551 -27.075 1.00 70.19 105 ARG A O 1
ATOM 829 N N . THR A 1 106 ? 16.829 8.378 -25.208 1.00 77.25 106 THR A N 1
ATOM 830 C CA . THR A 1 106 ? 15.575 8.480 -24.449 1.00 77.25 106 THR A CA 1
ATOM 831 C C . THR A 1 106 ? 15.439 9.841 -23.778 1.00 77.25 106 THR A C 1
ATOM 833 O O . THR A 1 106 ? 16.431 10.482 -23.435 1.00 77.25 106 THR A O 1
ATOM 836 N N . SER A 1 107 ? 14.200 10.296 -23.598 1.00 83.19 107 SER A N 1
ATOM 837 C CA . SER A 1 107 ? 13.900 11.509 -22.838 1.00 83.19 107 SER A CA 1
ATOM 838 C C . SER A 1 107 ? 13.914 11.237 -21.329 1.00 83.19 107 SER A C 1
ATOM 840 O O . SER A 1 107 ? 13.736 10.103 -20.882 1.00 83.19 107 SER A O 1
ATOM 842 N N . LEU A 1 108 ? 14.073 12.290 -20.522 1.00 81.38 108 LEU A N 1
ATOM 843 C CA . LEU A 1 108 ? 14.119 12.186 -19.057 1.00 81.38 108 LEU A CA 1
ATOM 844 C C . LEU A 1 108 ? 12.864 11.528 -18.464 1.00 81.38 108 LEU A C 1
ATOM 846 O O . LEU A 1 108 ? 12.974 10.685 -17.577 1.00 81.38 108 LEU A O 1
ATOM 850 N N . LEU A 1 109 ? 11.681 11.866 -18.987 1.00 80.69 109 LEU A N 1
ATOM 851 C CA . LEU A 1 109 ? 10.409 11.275 -18.556 1.00 80.69 109 LEU A CA 1
ATOM 852 C C . LEU A 1 109 ? 10.395 9.756 -18.761 1.00 80.69 109 LEU A C 1
ATOM 854 O O . LEU A 1 109 ? 9.933 9.000 -17.912 1.00 80.69 109 LEU A O 1
ATOM 858 N N . VAL A 1 110 ? 10.926 9.318 -19.896 1.00 79.12 110 VAL A N 1
ATOM 859 C CA . VAL A 1 110 ? 10.959 7.917 -20.296 1.00 79.12 110 VAL A CA 1
ATOM 860 C C . VAL A 1 110 ? 11.989 7.132 -19.473 1.00 79.12 110 VAL A C 1
ATOM 862 O O . VAL A 1 110 ? 11.689 6.035 -19.004 1.00 79.12 110 VAL A O 1
ATOM 865 N N . GLY A 1 111 ? 13.159 7.721 -19.206 1.00 83.50 111 GLY A N 1
ATOM 866 C CA . GLY A 1 111 ? 14.148 7.156 -18.284 1.00 83.50 111 GLY A CA 1
ATOM 867 C C . GLY A 1 111 ? 13.615 7.006 -16.854 1.00 83.50 111 GLY A C 1
ATOM 868 O O . GLY A 1 111 ? 13.856 5.979 -16.223 1.00 83.50 111 GLY A O 1
ATOM 869 N N . LEU A 1 112 ? 12.830 7.978 -16.372 1.00 85.00 112 LEU A N 1
ATOM 870 C CA . LEU A 1 112 ? 12.199 7.926 -15.049 1.00 85.00 112 LEU A CA 1
ATOM 871 C C . LEU A 1 112 ? 11.189 6.776 -14.951 1.00 85.00 112 LEU A C 1
ATOM 873 O O . LEU A 1 112 ? 11.196 6.028 -13.976 1.00 85.00 112 LEU A O 1
ATOM 877 N N . MET A 1 113 ? 10.350 6.602 -15.978 1.00 84.81 113 MET A N 1
ATOM 878 C CA . MET A 1 113 ? 9.385 5.499 -16.039 1.00 84.81 113 MET A CA 1
ATOM 879 C C . MET A 1 113 ? 10.085 4.135 -16.012 1.00 84.81 113 MET A C 1
ATOM 881 O O . MET A 1 113 ? 9.658 3.238 -15.283 1.00 84.81 113 MET A O 1
ATOM 885 N N . LEU A 1 114 ? 11.199 3.996 -16.739 1.00 82.94 114 LEU A N 1
ATOM 886 C CA . LEU A 1 114 ? 12.025 2.791 -16.707 1.00 82.94 114 LEU A CA 1
ATOM 887 C C . LEU A 1 114 ? 12.638 2.552 -15.323 1.00 82.94 114 LEU A C 1
ATOM 889 O O . LEU A 1 114 ? 12.572 1.437 -14.806 1.00 82.94 114 LEU A O 1
ATOM 893 N N . GLY A 1 115 ? 13.212 3.592 -14.715 1.00 86.25 115 GLY A N 1
ATOM 894 C CA . GLY A 1 115 ? 13.795 3.520 -13.378 1.00 86.25 115 GLY A CA 1
ATOM 895 C C . GLY A 1 115 ? 12.781 3.064 -12.334 1.00 86.25 115 GLY A C 1
ATOM 896 O O . GLY A 1 115 ? 13.072 2.156 -11.555 1.00 86.25 115 GLY A O 1
ATOM 897 N N . CYS A 1 116 ? 11.568 3.621 -12.364 1.00 85.31 116 CYS A N 1
ATOM 898 C CA . CYS A 1 116 ? 10.466 3.202 -11.501 1.00 85.31 116 CYS A CA 1
ATOM 899 C C . CYS A 1 116 ? 10.078 1.737 -11.739 1.00 85.31 116 CYS A C 1
ATOM 901 O O . CYS A 1 116 ? 9.954 0.979 -10.780 1.00 85.31 116 CYS A O 1
ATOM 903 N N . ALA A 1 117 ? 9.937 1.309 -12.996 1.00 84.50 117 ALA A N 1
ATOM 904 C CA . ALA A 1 117 ? 9.573 -0.069 -13.319 1.00 84.50 117 ALA A CA 1
ATOM 905 C C . ALA A 1 117 ? 10.625 -1.084 -12.825 1.00 84.50 117 ALA A C 1
ATOM 907 O O . ALA A 1 117 ? 10.269 -2.103 -12.235 1.00 84.50 117 ALA A O 1
ATOM 908 N N . VAL A 1 118 ? 11.919 -0.778 -12.979 1.00 84.56 118 VAL A N 1
ATOM 909 C CA . VAL A 1 118 ? 13.019 -1.610 -12.454 1.00 84.56 118 VAL A CA 1
ATOM 910 C C . VAL A 1 118 ? 13.027 -1.626 -10.923 1.00 84.56 118 VAL A C 1
ATOM 912 O O . VAL A 1 118 ? 13.186 -2.690 -10.322 1.00 84.56 118 VAL A O 1
ATOM 915 N N . ALA A 1 119 ? 12.806 -0.480 -10.276 1.00 86.88 119 ALA A N 1
ATOM 916 C CA . ALA A 1 119 ? 12.735 -0.405 -8.820 1.00 86.88 119 ALA A CA 1
ATOM 917 C C . ALA A 1 119 ? 11.583 -1.252 -8.256 1.00 86.88 119 ALA A C 1
ATOM 919 O O . ALA A 1 119 ? 11.791 -1.965 -7.278 1.00 86.88 119 ALA A O 1
ATOM 920 N N . LEU A 1 120 ? 10.407 -1.257 -8.895 1.00 83.62 120 LEU A N 1
ATOM 921 C CA . LEU A 1 120 ? 9.266 -2.085 -8.477 1.00 83.62 120 LEU A CA 1
ATOM 922 C C . LEU A 1 120 ? 9.579 -3.586 -8.540 1.00 83.62 120 LEU A C 1
ATOM 924 O O . LEU A 1 120 ? 9.198 -4.328 -7.634 1.00 83.62 120 LEU A O 1
ATOM 928 N N . ILE A 1 121 ? 10.319 -4.029 -9.562 1.00 82.69 121 ILE A N 1
ATOM 929 C CA . ILE A 1 121 ? 10.767 -5.424 -9.679 1.00 82.69 121 ILE A CA 1
ATOM 930 C C . ILE A 1 121 ? 11.715 -5.772 -8.522 1.00 82.69 121 ILE A C 1
ATOM 932 O O . ILE A 1 121 ? 11.514 -6.775 -7.840 1.00 82.69 121 ILE A O 1
ATOM 936 N N . ILE A 1 122 ? 12.718 -4.929 -8.256 1.00 83.38 122 ILE A N 1
ATOM 937 C CA . ILE A 1 122 ? 13.709 -5.166 -7.192 1.00 83.38 122 ILE A CA 1
ATOM 938 C C . ILE A 1 122 ? 13.054 -5.150 -5.805 1.00 83.38 122 ILE A C 1
ATOM 940 O O . ILE A 1 122 ? 13.347 -6.020 -4.983 1.00 83.38 122 ILE A O 1
ATOM 944 N N . ILE A 1 123 ? 12.140 -4.208 -5.553 1.00 84.25 123 ILE A N 1
ATOM 945 C CA . ILE A 1 123 ? 11.357 -4.144 -4.312 1.00 84.25 123 ILE A CA 1
ATOM 946 C C . ILE A 1 123 ? 10.528 -5.418 -4.155 1.00 84.25 123 ILE A C 1
ATOM 948 O O . ILE A 1 123 ? 10.567 -6.029 -3.091 1.00 84.25 123 ILE A O 1
ATOM 952 N N . GLY A 1 124 ? 9.831 -5.857 -5.207 1.00 81.25 124 GLY A N 1
ATOM 953 C CA . GLY A 1 124 ? 9.052 -7.094 -5.179 1.00 81.25 124 GLY A CA 1
ATOM 954 C C . GLY A 1 124 ? 9.903 -8.306 -4.795 1.00 81.25 124 GLY A C 1
ATOM 955 O O . GLY A 1 124 ? 9.500 -9.090 -3.934 1.00 81.25 124 GLY A O 1
ATOM 956 N N . ILE A 1 125 ? 11.097 -8.447 -5.386 1.00 80.88 125 ILE A N 1
ATOM 957 C CA . ILE A 1 125 ? 12.032 -9.544 -5.072 1.00 80.88 125 ILE A CA 1
ATOM 958 C C . ILE A 1 125 ? 12.494 -9.457 -3.613 1.00 80.88 125 ILE A C 1
ATOM 960 O O . ILE A 1 125 ? 12.481 -10.460 -2.898 1.00 80.88 125 ILE A O 1
ATOM 964 N N . CYS A 1 126 ? 12.880 -8.264 -3.156 1.00 80.44 126 CYS A N 1
ATOM 965 C CA . CYS A 1 126 ? 13.381 -8.044 -1.801 1.00 80.44 126 CYS A CA 1
ATOM 966 C C . CYS A 1 126 ? 12.306 -8.337 -0.741 1.00 80.44 126 CYS A C 1
ATOM 968 O O . CYS A 1 126 ? 12.565 -9.060 0.221 1.00 80.44 126 CYS A O 1
ATOM 970 N N . MET A 1 127 ? 11.075 -7.869 -0.965 1.00 77.62 127 MET A N 1
ATOM 971 C CA . MET A 1 127 ? 9.936 -8.116 -0.078 1.00 77.62 127 MET A CA 1
ATOM 972 C C . MET A 1 127 ? 9.548 -9.593 -0.041 1.00 77.62 127 MET A C 1
ATOM 974 O O . MET A 1 127 ? 9.322 -10.140 1.035 1.00 77.62 127 MET A O 1
ATOM 978 N N . SER A 1 128 ? 9.552 -10.282 -1.186 1.00 75.69 128 SER A N 1
ATOM 979 C CA . SER A 1 128 ? 9.284 -11.723 -1.211 1.00 75.69 128 SER A CA 1
ATOM 980 C C . SER A 1 128 ? 10.373 -12.550 -0.516 1.00 75.69 128 SER A C 1
ATOM 982 O O . SER A 1 128 ? 10.081 -13.635 -0.015 1.00 75.69 128 SER A O 1
ATOM 984 N N . ALA A 1 129 ? 11.618 -12.064 -0.476 1.00 73.88 129 ALA A N 1
ATOM 985 C CA . ALA A 1 129 ? 12.699 -12.706 0.269 1.00 73.88 129 ALA A CA 1
ATOM 986 C C . ALA A 1 129 ? 12.585 -12.474 1.788 1.00 73.88 129 ALA A C 1
ATOM 988 O O . ALA A 1 129 ? 12.954 -13.353 2.564 1.00 73.88 129 ALA A O 1
ATOM 989 N N . MET A 1 130 ? 12.071 -11.312 2.210 1.00 70.94 130 MET A N 1
ATOM 990 C CA . MET A 1 130 ? 11.890 -10.961 3.623 1.00 70.94 130 MET A CA 1
ATOM 991 C C . MET A 1 130 ? 10.613 -11.553 4.238 1.00 70.94 130 MET A C 1
ATOM 993 O O . MET A 1 130 ? 10.625 -11.952 5.402 1.00 70.94 130 MET A O 1
ATOM 997 N N . ASP A 1 131 ? 9.523 -11.643 3.475 1.00 71.38 131 ASP A N 1
ATOM 998 C CA . ASP A 1 131 ? 8.197 -12.013 3.979 1.00 71.38 131 ASP A CA 1
ATOM 999 C C . ASP A 1 131 ? 7.803 -13.453 3.599 1.00 71.38 131 ASP A C 1
ATOM 1001 O O . ASP A 1 131 ? 6.812 -13.711 2.912 1.00 71.38 131 ASP A O 1
ATOM 1005 N N . GLN A 1 132 ? 8.581 -14.441 4.057 1.00 60.91 132 GLN A N 1
ATOM 1006 C CA . GLN A 1 132 ? 8.284 -15.858 3.791 1.00 60.91 132 GLN A CA 1
ATOM 1007 C C . GLN A 1 132 ? 7.051 -16.397 4.541 1.00 60.91 132 GLN A C 1
ATOM 1009 O O . GLN A 1 132 ? 6.611 -17.504 4.234 1.00 60.91 132 GLN A O 1
ATOM 1014 N N . LYS A 1 133 ? 6.468 -15.655 5.489 1.00 58.53 133 LYS A N 1
ATOM 1015 C CA . LYS A 1 133 ? 5.451 -16.188 6.412 1.00 58.53 133 LYS A CA 1
ATOM 1016 C C . LYS A 1 133 ? 4.010 -16.074 5.890 1.00 58.53 133 LYS A C 1
ATOM 1018 O O . LYS A 1 133 ? 3.179 -16.890 6.275 1.00 58.53 133 LYS A O 1
ATOM 1023 N N . ASN A 1 134 ? 3.712 -15.123 4.996 1.00 63.53 134 ASN A N 1
ATOM 1024 C CA . ASN A 1 134 ? 2.335 -14.799 4.604 1.00 63.53 134 ASN A CA 1
ATOM 1025 C C . ASN A 1 134 ? 2.033 -15.119 3.128 1.00 63.53 134 ASN A C 1
ATOM 1027 O O . ASN A 1 134 ? 2.576 -14.506 2.207 1.00 63.53 134 ASN A O 1
ATOM 1031 N N . ARG A 1 135 ? 1.130 -16.080 2.889 1.00 59.56 135 ARG A N 1
ATOM 1032 C CA . ARG A 1 135 ? 0.800 -16.579 1.538 1.00 59.56 135 ARG A CA 1
ATOM 1033 C C . ARG A 1 135 ? 0.129 -15.520 0.649 1.00 59.56 135 ARG A C 1
ATOM 1035 O O . ARG A 1 135 ? 0.347 -15.524 -0.561 1.00 59.56 135 ARG A O 1
ATOM 1042 N N . ASP A 1 136 ? -0.637 -14.605 1.243 1.00 65.00 136 ASP A N 1
ATOM 1043 C CA . ASP A 1 136 ? -1.324 -13.533 0.512 1.00 65.00 136 ASP A CA 1
ATOM 1044 C C . ASP A 1 136 ? -0.396 -12.358 0.171 1.00 65.00 136 ASP A C 1
ATOM 1046 O O . ASP A 1 136 ? -0.465 -11.840 -0.945 1.00 65.00 136 ASP A O 1
ATOM 1050 N N . SER A 1 137 ? 0.563 -12.019 1.044 1.00 68.56 137 SER A N 1
ATOM 1051 C CA . SER A 1 137 ? 1.608 -11.030 0.732 1.00 68.56 137 SER A CA 1
ATOM 1052 C C . SER A 1 137 ? 2.434 -11.450 -0.489 1.00 68.56 137 SER A C 1
ATOM 1054 O O . SER A 1 137 ? 2.689 -10.645 -1.382 1.00 68.56 137 SER A O 1
ATOM 1056 N N . ARG A 1 138 ? 2.785 -12.741 -0.597 1.00 66.06 138 ARG A N 1
ATOM 1057 C CA . ARG A 1 138 ? 3.530 -13.280 -1.750 1.00 66.06 138 ARG A CA 1
ATOM 1058 C C . ARG A 1 138 ? 2.792 -13.093 -3.077 1.00 66.06 138 ARG A C 1
ATOM 1060 O O . ARG A 1 138 ? 3.420 -12.788 -4.089 1.00 66.06 138 ARG A O 1
ATOM 1067 N N . ARG A 1 139 ? 1.461 -13.237 -3.084 1.00 69.62 139 ARG A N 1
ATOM 1068 C CA . ARG A 1 139 ? 0.638 -12.993 -4.282 1.00 69.62 139 ARG A CA 1
ATOM 1069 C C . ARG A 1 139 ? 0.664 -11.521 -4.685 1.00 69.62 139 ARG A C 1
ATOM 1071 O O . ARG A 1 139 ? 0.799 -11.226 -5.870 1.00 69.62 139 ARG A O 1
ATOM 1078 N N . ALA A 1 140 ? 0.589 -10.614 -3.711 1.00 75.31 140 ALA A N 1
ATOM 1079 C CA . ALA A 1 140 ? 0.685 -9.180 -3.960 1.00 75.31 140 ALA A CA 1
ATOM 1080 C C . ALA A 1 140 ? 2.054 -8.793 -4.549 1.00 75.31 140 ALA A C 1
ATOM 1082 O O . ALA A 1 140 ? 2.100 -8.088 -5.556 1.00 75.31 140 ALA A O 1
ATOM 1083 N N . TYR A 1 141 ? 3.162 -9.315 -4.005 1.00 76.50 141 TYR A N 1
ATOM 1084 C CA . TYR A 1 141 ? 4.504 -9.068 -4.556 1.00 76.50 141 TYR A CA 1
ATOM 1085 C C . TYR A 1 141 ? 4.680 -9.656 -5.962 1.00 76.50 141 TYR A C 1
ATOM 1087 O O . TYR A 1 141 ? 5.275 -9.010 -6.826 1.00 76.50 141 TYR A O 1
ATOM 1095 N N . GLY A 1 142 ? 4.117 -10.841 -6.222 1.00 73.25 142 GLY A N 1
ATOM 1096 C CA . GLY A 1 142 ? 4.126 -11.457 -7.551 1.00 73.25 142 GLY A CA 1
ATOM 1097 C C . GLY A 1 142 ? 3.380 -10.628 -8.603 1.00 73.25 142 GLY A C 1
ATOM 1098 O O . GLY A 1 142 ? 3.886 -10.438 -9.709 1.00 73.25 142 GLY A O 1
ATOM 1099 N N . LEU A 1 143 ? 2.216 -10.066 -8.257 1.00 78.25 143 LEU A N 1
ATOM 1100 C CA . LEU A 1 143 ? 1.474 -9.152 -9.137 1.00 78.25 143 LEU A CA 1
ATOM 1101 C C . LEU A 1 143 ? 2.262 -7.868 -9.432 1.00 78.25 143 LEU A C 1
ATOM 1103 O O . LEU A 1 143 ? 2.293 -7.410 -10.573 1.00 78.25 143 LEU A O 1
ATOM 1107 N N . LEU A 1 144 ? 2.935 -7.319 -8.421 1.00 75.25 144 LEU A N 1
ATOM 1108 C CA . LEU A 1 144 ? 3.775 -6.126 -8.544 1.00 75.25 144 LEU A CA 1
ATOM 1109 C C . LEU A 1 144 ? 4.968 -6.359 -9.485 1.00 75.25 144 LEU A C 1
ATOM 1111 O O . LEU A 1 144 ? 5.247 -5.528 -10.350 1.00 75.25 144 LEU A O 1
ATOM 1115 N N . MET A 1 145 ? 5.622 -7.521 -9.376 1.00 74.31 145 MET A N 1
ATOM 1116 C CA . MET A 1 145 ? 6.681 -7.927 -10.305 1.00 74.31 145 MET A CA 1
ATOM 1117 C C . MET A 1 145 ? 6.162 -8.120 -11.736 1.0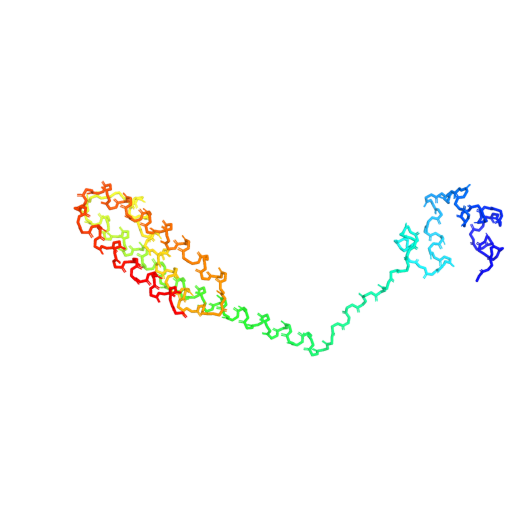0 74.31 145 MET A C 1
ATOM 1119 O O . MET A 1 145 ? 6.824 -7.698 -12.683 1.00 74.31 145 MET A O 1
ATOM 1123 N N . LEU A 1 146 ? 4.978 -8.714 -11.916 1.00 78.31 146 LEU A N 1
ATOM 1124 C CA . LEU A 1 146 ? 4.343 -8.882 -13.233 1.00 78.31 146 LEU A CA 1
ATOM 1125 C C . LEU A 1 146 ? 4.027 -7.536 -13.904 1.00 78.31 146 LEU A C 1
ATOM 1127 O O . LEU A 1 146 ? 4.316 -7.346 -15.084 1.00 78.31 146 LEU A O 1
ATOM 1131 N N . LEU A 1 147 ? 3.493 -6.576 -13.146 1.00 78.81 147 LEU A N 1
ATOM 1132 C CA . LEU A 1 147 ? 3.230 -5.221 -13.638 1.00 78.81 147 LEU A CA 1
ATOM 1133 C C . LEU A 1 147 ? 4.525 -4.487 -14.019 1.00 78.81 147 LEU A C 1
ATOM 1135 O O . LEU A 1 147 ? 4.603 -3.888 -15.093 1.00 78.81 147 LEU A O 1
ATOM 1139 N N . GLY A 1 148 ? 5.555 -4.571 -13.171 1.00 75.75 148 GLY A N 1
ATOM 1140 C CA . GLY A 1 148 ? 6.858 -3.954 -13.431 1.00 75.75 148 GLY A CA 1
ATOM 1141 C C . GLY A 1 148 ? 7.558 -4.538 -14.660 1.00 75.75 148 GLY A C 1
ATOM 1142 O O . GLY A 1 148 ? 8.052 -3.791 -15.503 1.00 75.75 148 GLY A O 1
ATOM 1143 N N . THR A 1 149 ? 7.550 -5.866 -14.806 1.00 74.12 149 THR A N 1
ATOM 1144 C CA . THR A 1 149 ? 8.138 -6.560 -15.967 1.00 74.12 149 THR A CA 1
ATOM 1145 C C . THR A 1 149 ? 7.404 -6.264 -17.272 1.00 74.12 149 THR A C 1
ATOM 1147 O O . THR A 1 149 ? 8.052 -6.077 -18.300 1.00 74.12 149 THR A O 1
ATOM 1150 N N . GLY A 1 150 ? 6.074 -6.141 -17.247 1.00 74.50 150 GLY A N 1
ATOM 1151 C CA . GLY A 1 150 ? 5.305 -5.695 -18.412 1.00 74.50 150 GLY A CA 1
ATOM 1152 C C . GLY A 1 150 ? 5.696 -4.285 -18.867 1.00 74.50 150 GLY A C 1
ATOM 1153 O O . GLY A 1 150 ? 5.891 -4.048 -20.060 1.00 74.50 150 GLY A O 1
ATOM 1154 N N . GLY A 1 151 ? 5.883 -3.364 -17.915 1.00 72.88 151 GLY A N 1
ATOM 1155 C CA . GLY A 1 151 ? 6.316 -1.993 -18.192 1.00 72.88 151 GLY A CA 1
ATOM 1156 C C . GLY A 1 151 ? 7.730 -1.904 -18.773 1.00 72.88 151 GLY A C 1
ATOM 1157 O O . GLY A 1 151 ? 7.944 -1.204 -19.764 1.00 72.88 151 GLY A O 1
ATOM 1158 N N . THR A 1 152 ? 8.695 -2.643 -18.211 1.00 75.06 152 THR A N 1
ATOM 1159 C CA . THR A 1 152 ? 10.070 -2.671 -18.739 1.00 75.06 152 THR A CA 1
ATOM 1160 C C . THR A 1 152 ? 10.143 -3.332 -20.115 1.00 75.06 152 THR A C 1
ATOM 1162 O O . THR A 1 152 ? 10.869 -2.852 -20.982 1.00 75.06 152 THR A O 1
ATOM 1165 N N . PHE A 1 153 ? 9.362 -4.386 -20.358 1.00 73.25 153 PHE A N 1
ATOM 1166 C CA . PHE A 1 153 ? 9.337 -5.077 -21.646 1.00 73.25 153 PHE A CA 1
ATOM 1167 C C . PHE A 1 153 ? 8.730 -4.221 -22.762 1.00 73.25 153 PHE A C 1
ATOM 1169 O O . PHE A 1 153 ? 9.329 -4.095 -23.831 1.00 73.25 153 PHE A O 1
ATOM 1176 N N . LEU A 1 154 ? 7.585 -3.577 -22.501 1.00 72.12 154 LEU A N 1
ATOM 1177 C CA . LEU A 1 154 ? 6.956 -2.649 -23.445 1.00 72.12 154 LEU A CA 1
ATOM 1178 C C . LEU A 1 154 ? 7.918 -1.518 -23.825 1.00 72.12 154 LEU A C 1
ATOM 1180 O O . LEU A 1 154 ? 7.998 -1.130 -24.988 1.00 72.12 154 LEU A O 1
ATOM 1184 N N . PHE A 1 155 ? 8.680 -1.025 -22.850 1.00 71.50 155 PHE A N 1
ATOM 1185 C CA . PHE A 1 155 ? 9.672 0.016 -23.058 1.00 71.50 155 PHE A CA 1
ATOM 1186 C C . PHE A 1 155 ? 10.863 -0.436 -23.919 1.00 71.50 155 PHE A C 1
ATOM 1188 O O . PHE A 1 155 ? 11.232 0.251 -24.871 1.00 71.50 155 PHE A O 1
ATOM 1195 N N . LEU A 1 156 ? 11.456 -1.594 -23.614 1.00 73.19 156 LEU A N 1
ATOM 1196 C CA . LEU A 1 156 ? 12.579 -2.136 -24.387 1.00 73.19 156 LEU A CA 1
ATOM 1197 C C . LEU A 1 156 ? 12.161 -2.477 -25.828 1.00 73.19 156 LEU A C 1
ATOM 1199 O O . LEU A 1 156 ? 12.946 -2.280 -26.755 1.00 73.19 156 LEU A O 1
ATOM 1203 N N . TYR A 1 157 ? 10.911 -2.907 -26.021 1.00 72.62 157 TYR A N 1
ATOM 1204 C CA . TYR A 1 157 ? 10.307 -3.090 -27.340 1.00 72.62 157 TYR A CA 1
ATOM 1205 C C . TYR A 1 157 ? 10.170 -1.759 -28.102 1.00 72.62 157 TYR A C 1
ATOM 1207 O O . TYR A 1 157 ? 10.527 -1.678 -29.275 1.00 72.62 157 TYR A O 1
ATOM 1215 N N . LEU A 1 158 ? 9.734 -0.687 -27.427 1.00 69.94 158 LEU A N 1
ATOM 1216 C CA . LEU A 1 158 ? 9.618 0.662 -28.006 1.00 69.94 158 LEU A CA 1
ATOM 1217 C C . LEU A 1 158 ? 10.979 1.269 -28.393 1.00 69.94 158 LEU A C 1
ATOM 1219 O O . LEU A 1 158 ? 11.055 2.069 -29.321 1.00 69.94 158 LEU A O 1
ATOM 1223 N N . LEU A 1 159 ? 12.057 0.865 -27.713 1.00 71.12 159 LEU A N 1
ATOM 1224 C CA . LEU A 1 159 ? 13.438 1.246 -28.032 1.00 71.12 159 LEU A CA 1
ATOM 1225 C C . LEU A 1 159 ? 14.039 0.500 -29.237 1.00 71.12 159 LEU A C 1
ATOM 1227 O O . LEU A 1 159 ? 15.170 0.801 -29.625 1.00 71.12 159 LEU A O 1
ATOM 1231 N N . GLY A 1 160 ? 13.315 -0.458 -29.823 1.00 71.56 160 GLY A N 1
ATOM 1232 C CA . GLY A 1 160 ? 13.784 -1.233 -30.973 1.00 71.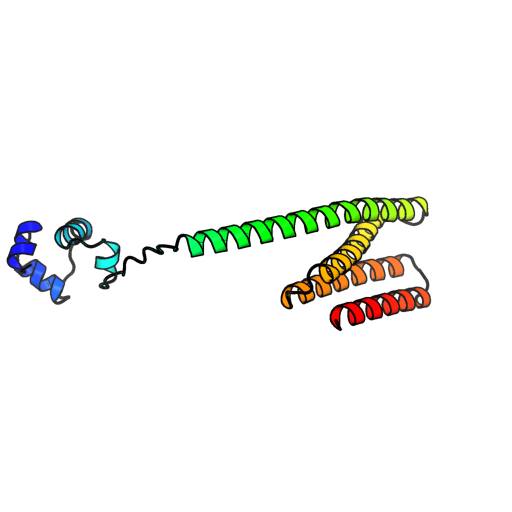56 160 GLY A CA 1
ATOM 1233 C C . GLY A 1 160 ? 14.914 -2.210 -30.639 1.00 71.56 160 GLY A C 1
ATOM 1234 O O . GLY A 1 160 ? 15.713 -2.533 -31.513 1.00 71.56 160 GLY A O 1
ATOM 1235 N N . ILE A 1 161 ? 15.017 -2.648 -29.379 1.00 74.88 161 ILE A N 1
ATOM 1236 C CA . ILE A 1 161 ? 15.981 -3.676 -28.966 1.00 74.88 161 ILE A CA 1
ATOM 1237 C C . ILE A 1 161 ? 15.546 -5.035 -29.524 1.00 74.88 161 ILE A C 1
ATOM 1239 O O . ILE A 1 161 ? 14.359 -5.366 -29.527 1.00 74.88 161 ILE A O 1
ATOM 1243 N N . ASP A 1 162 ? 16.523 -5.827 -29.971 1.00 75.38 162 ASP A N 1
ATOM 1244 C CA . ASP A 1 162 ? 16.295 -7.140 -30.570 1.00 75.38 162 ASP A CA 1
ATOM 1245 C C . ASP A 1 162 ? 15.431 -8.048 -29.684 1.00 75.38 162 ASP A C 1
ATOM 1247 O O . ASP A 1 162 ? 15.703 -8.279 -28.499 1.00 75.38 162 ASP A O 1
ATOM 1251 N N . SER A 1 163 ? 14.391 -8.620 -30.296 1.00 70.25 163 SER A N 1
ATOM 1252 C CA . SER A 1 163 ? 13.368 -9.425 -29.619 1.00 70.25 163 SER A CA 1
ATOM 1253 C C . SER A 1 163 ? 13.934 -10.691 -28.957 1.00 70.25 163 SER A C 1
ATOM 1255 O O . SER A 1 163 ? 13.352 -11.205 -28.005 1.00 70.25 163 SER A O 1
ATOM 1257 N N . SER A 1 164 ? 15.087 -11.181 -29.423 1.00 70.56 164 SER A N 1
ATOM 1258 C CA . SER A 1 164 ? 15.796 -12.347 -28.879 1.00 70.56 164 SER A CA 1
ATOM 1259 C C . SER A 1 164 ? 16.443 -12.072 -27.516 1.00 70.56 164 SER A C 1
ATOM 1261 O O . SER A 1 164 ? 16.344 -12.901 -26.609 1.00 70.56 164 SER A O 1
ATOM 1263 N N . LEU A 1 165 ? 17.050 -10.894 -27.334 1.00 64.81 165 LEU A N 1
ATOM 1264 C CA . LEU A 1 165 ? 17.639 -10.470 -26.058 1.00 64.81 165 LEU A CA 1
ATOM 1265 C C . LEU A 1 165 ? 16.542 -10.209 -25.014 1.00 64.81 165 LEU A C 1
ATOM 1267 O O . LEU A 1 165 ? 16.664 -10.566 -23.841 1.00 64.81 165 LEU A O 1
ATOM 1271 N N . LEU A 1 166 ? 15.437 -9.635 -25.489 1.00 65.75 166 LEU A N 1
ATOM 1272 C CA . LEU A 1 166 ? 14.220 -9.381 -24.732 1.00 65.75 166 LEU A CA 1
ATOM 1273 C C . LEU A 1 166 ? 13.591 -10.670 -24.188 1.00 65.75 166 LEU A C 1
ATOM 1275 O O . LEU A 1 166 ? 13.235 -10.730 -23.011 1.00 65.75 166 LEU A O 1
ATOM 1279 N N . LEU A 1 167 ? 13.514 -11.715 -25.014 1.00 67.19 167 LEU A N 1
ATOM 1280 C CA . LEU A 1 167 ? 12.980 -13.019 -24.622 1.00 67.19 167 LEU A CA 1
ATOM 1281 C C . LEU A 1 167 ? 13.866 -13.717 -23.573 1.00 67.19 167 LEU A C 1
ATOM 1283 O O . LEU A 1 167 ? 13.349 -14.318 -22.632 1.00 67.19 167 LEU A O 1
ATOM 1287 N N . GLY A 1 168 ? 15.193 -13.586 -23.685 1.00 68.75 168 GLY A N 1
ATOM 1288 C CA . GLY A 1 168 ? 16.146 -14.121 -22.706 1.00 68.75 168 GLY A CA 1
ATOM 1289 C C . GLY A 1 168 ? 16.055 -13.446 -21.332 1.00 68.75 168 GLY A C 1
ATOM 1290 O O . GLY A 1 168 ? 16.070 -14.127 -20.305 1.00 68.75 168 GLY A O 1
ATOM 1291 N N . ALA A 1 169 ? 15.890 -12.120 -21.297 1.00 66.25 169 ALA A N 1
ATOM 1292 C CA . ALA A 1 169 ? 15.678 -11.376 -20.054 1.00 66.25 169 ALA A CA 1
ATOM 1293 C C . ALA A 1 169 ? 14.347 -11.752 -19.377 1.00 66.25 169 ALA A C 1
ATOM 1295 O O . ALA A 1 169 ? 14.307 -11.942 -18.161 1.00 66.25 169 ALA A O 1
ATOM 1296 N N . LEU A 1 170 ? 13.280 -11.928 -20.166 1.00 67.50 170 LEU A N 1
ATOM 1297 C CA . LEU A 1 170 ? 11.968 -12.392 -19.700 1.00 67.50 170 LEU A CA 1
ATOM 1298 C C . LEU A 1 170 ? 12.039 -13.808 -19.116 1.00 67.50 170 LEU A C 1
ATOM 1300 O O . LEU A 1 170 ? 11.448 -14.072 -18.072 1.00 67.50 170 LEU A O 1
ATOM 1304 N N . PHE A 1 171 ? 12.801 -14.702 -19.751 1.00 72.38 171 PHE A N 1
ATOM 1305 C CA . PHE A 1 171 ? 12.999 -16.073 -19.286 1.00 72.38 171 PHE A CA 1
ATOM 1306 C C . PHE A 1 171 ? 13.776 -16.137 -17.964 1.00 72.38 171 PHE A C 1
ATOM 1308 O O . PHE A 1 171 ? 13.360 -16.835 -17.043 1.00 72.38 171 PHE A O 1
ATOM 1315 N N . LEU A 1 172 ? 14.863 -15.371 -17.821 1.00 70.44 172 LEU A N 1
ATOM 1316 C CA . LEU A 1 172 ? 15.603 -15.284 -16.555 1.00 70.44 172 LEU A CA 1
ATOM 1317 C C . LEU A 1 172 ? 14.731 -14.736 -15.419 1.00 70.44 172 LEU A C 1
ATOM 1319 O O . LEU A 1 172 ? 14.747 -15.280 -14.316 1.00 70.44 172 LEU A O 1
ATOM 1323 N N . LEU A 1 173 ? 13.930 -13.705 -15.694 1.00 67.31 173 LEU A N 1
ATOM 1324 C CA . LEU A 1 173 ? 12.989 -13.144 -14.723 1.00 67.31 173 LEU A CA 1
ATOM 1325 C C . LEU A 1 173 ? 11.866 -14.118 -14.361 1.00 67.31 173 LEU A C 1
ATOM 1327 O O . LEU A 1 173 ? 11.520 -14.230 -13.188 1.00 67.31 173 LEU A O 1
ATOM 1331 N N . PHE A 1 174 ? 11.340 -14.858 -15.337 1.00 71.62 174 PHE A N 1
ATOM 1332 C CA . PHE A 1 174 ? 10.368 -15.922 -15.101 1.00 71.62 174 PHE A CA 1
ATOM 1333 C C . PHE A 1 174 ? 10.957 -17.025 -14.213 1.00 71.62 174 PHE A C 1
ATOM 1335 O O . PHE A 1 174 ? 10.322 -17.434 -13.245 1.00 71.62 174 PHE A O 1
ATOM 1342 N N . CYS A 1 175 ? 12.199 -17.444 -14.466 1.00 70.88 175 CYS A N 1
ATOM 1343 C CA . CYS A 1 175 ? 12.907 -18.410 -13.627 1.00 70.88 175 CYS A CA 1
ATOM 1344 C C . CYS A 1 175 ? 13.104 -17.902 -12.190 1.00 70.88 175 CYS A C 1
ATOM 1346 O O . CYS A 1 175 ? 12.905 -18.662 -11.243 1.00 70.88 175 CYS A O 1
ATOM 1348 N N . VAL A 1 176 ? 13.442 -16.620 -12.008 1.00 69.06 176 VAL A N 1
ATOM 1349 C CA . VAL A 1 176 ? 13.545 -15.998 -10.676 1.00 69.06 176 VAL A CA 1
ATOM 1350 C C . VAL A 1 176 ? 12.179 -15.957 -9.986 1.00 69.06 176 VAL A C 1
ATOM 1352 O O . VAL A 1 176 ? 12.082 -16.348 -8.828 1.00 69.06 176 VAL A O 1
ATOM 1355 N N . MET A 1 177 ? 11.112 -15.571 -10.690 1.00 67.88 177 MET A N 1
ATOM 1356 C CA . MET A 1 177 ? 9.741 -15.566 -10.163 1.00 67.88 177 MET A CA 1
ATOM 1357 C C . MET A 1 177 ? 9.270 -16.962 -9.741 1.00 67.88 177 MET A C 1
ATOM 1359 O O . MET A 1 177 ? 8.784 -17.134 -8.625 1.00 67.88 177 MET A O 1
ATOM 1363 N N . VAL A 1 178 ? 9.463 -17.976 -10.588 1.00 69.19 178 VAL A N 1
ATOM 1364 C CA . VAL A 1 178 ? 9.107 -19.369 -10.275 1.00 69.19 178 VAL A CA 1
ATOM 1365 C C . VAL A 1 178 ? 9.943 -19.896 -9.108 1.00 69.19 178 VAL A C 1
ATOM 1367 O O . VAL A 1 178 ? 9.398 -20.536 -8.214 1.00 69.19 178 VAL A O 1
ATOM 1370 N N . GLY A 1 179 ? 11.241 -19.584 -9.054 1.00 67.62 179 GLY A N 1
ATOM 1371 C CA . GLY A 1 179 ? 12.115 -19.976 -7.945 1.00 67.62 179 GLY A CA 1
ATOM 1372 C C . GLY A 1 179 ? 11.746 -19.317 -6.612 1.00 67.62 179 GLY A C 1
ATOM 1373 O O . GLY A 1 179 ? 11.827 -19.958 -5.566 1.00 67.62 179 GLY A O 1
ATOM 1374 N N . VAL A 1 180 ? 11.300 -18.060 -6.646 1.00 63.12 180 VAL A N 1
ATOM 1375 C CA . VAL A 1 180 ? 10.822 -17.318 -5.470 1.00 63.12 180 VAL A CA 1
ATOM 1376 C C . VAL A 1 180 ? 9.439 -17.807 -5.019 1.00 63.12 180 VAL A C 1
ATOM 1378 O O . VAL A 1 180 ? 9.190 -17.884 -3.821 1.00 63.12 180 VAL A O 1
ATOM 1381 N N . MET A 1 181 ? 8.555 -18.191 -5.947 1.00 60.50 181 MET A N 1
ATOM 1382 C CA . MET A 1 181 ? 7.233 -18.751 -5.628 1.00 60.50 181 MET A CA 1
ATOM 1383 C C . MET A 1 181 ? 7.266 -20.230 -5.204 1.00 60.50 181 MET A C 1
ATOM 1385 O O . MET A 1 181 ? 6.346 -20.681 -4.525 1.00 60.50 181 MET A O 1
ATOM 1389 N N . SER A 1 182 ? 8.291 -20.985 -5.612 1.00 61.34 182 SER A N 1
ATOM 1390 C CA . SER A 1 182 ? 8.465 -22.418 -5.323 1.00 61.34 182 SER A CA 1
ATOM 1391 C C . SER A 1 182 ? 9.055 -22.715 -3.936 1.00 61.34 182 SER A C 1
ATOM 1393 O O . SER A 1 182 ? 9.057 -23.880 -3.534 1.00 61.34 182 SER A O 1
ATOM 1395 N N . ARG A 1 183 ? 9.598 -21.717 -3.234 1.00 50.69 183 ARG A N 1
ATOM 1396 C CA . ARG A 1 183 ? 10.097 -21.833 -1.852 1.00 50.69 183 ARG A CA 1
ATOM 1397 C C . ARG A 1 183 ? 9.065 -21.311 -0.869 1.00 50.69 183 ARG A C 1
ATOM 1399 O O . ARG A 1 183 ? 8.953 -21.854 0.245 1.00 50.69 183 ARG A O 1
#

InterPro domains:
  IPR001387 Cro/C1-type, helix-turn-helix domain [PF01381] (1-46)
  IPR001387 Cro/C1-type, helix-turn-helix domain [PS50943] (1-46)
  IPR001387 Cr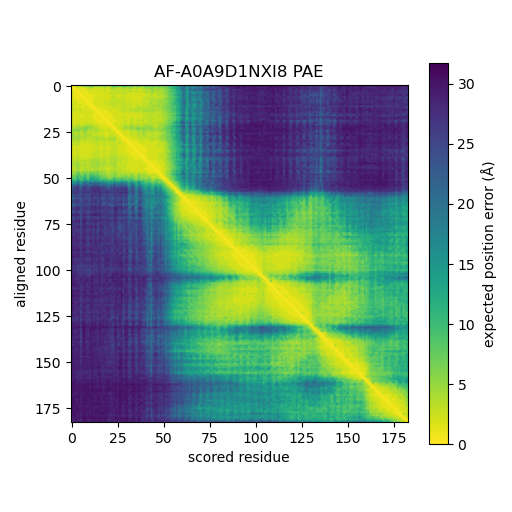o/C1-type, helix-turn-helix domain [cd00093] (1-46)
  IPR010982 Lambda repressor-like, DNA-binding domain superfamily [G3DSA:1.10.260.40] (1-88)
  IPR010982 Lambda repressor-like, DNA-binding domain superfamily [SSF47413] (1-51)

Radius of gyration: 33.26 Å; Cα contacts (8 Å, |Δi|>4): 124; chains: 1; bounding box: 76×35×72 Å

Sequence (183 aa):
MTQLELAQKLQVTDKAVSRWERGKGFPDISMLIPLSEALEITVTELMRSEKMEKREEHFSREEVESMMADMAEMEGKNRRENRIIAGIANPVVILVTLAAVLSGRTSLLVGLMLGCAVALIIIGICMSAMDQKNRDSRRAYGLLMLLGTGGTFLFLYLLGIDSSLLLGALFLLFCVMVGVMSR

pLDDT: mean 79.38, std 9.84, range [50.69, 93.19]

Organism: NCBI:txid2840913

Foldseek 3Di:
DQLCVLCVQQVHDSVVSVCCVVVVDHDDPVCLVSSCVSVVHDSVCVVVVHDDPPPPVPQDPVNVVVVVVVVVVVVVLVVVLVCVLVVPLVVQLVVQLVVVVVVVQDDSVLSNQLSNLVSQLVSLLVQLVSPVPDPVSNVVSLVSNVVSLVSNLVSCVVSVHDVVVSVVVVVVSVVSSCVSNVD

Mean predicted aligned error: 16.11 Å

Solvent-accessible surface area (backbone atoms only — not comparable to full-atom values): 10164 Å² total; per-residue (Å²): 136,52,59,61,58,53,13,60,76,69,75,51,52,42,70,55,49,57,27,40,80,68,68,74,47,77,78,56,80,84,44,46,58,60,50,16,62,79,67,76,48,50,56,69,31,64,76,66,76,42,85,68,77,82,77,71,80,71,68,46,72,68,52,50,50,50,52,51,50,53,50,53,50,51,51,52,50,51,54,52,51,50,51,51,45,58,66,49,37,56,59,44,24,52,52,45,20,49,54,38,37,74,64,72,78,46,52,66,71,57,16,43,53,46,9,50,23,53,27,42,32,53,47,22,53,53,49,50,70,72,48,78,86,45,77,67,59,42,52,53,30,51,52,44,29,51,54,16,50,51,50,45,50,56,48,45,54,74,70,68,53,60,68,69,64,52,50,52,54,50,49,55,50,49,52,50,51,51,56,64,70,72,107